Protein AF-A0A7X8HEC8-F1 (afdb_monomer)

pLDDT: mean 70.35, std 16.89, range [32.38, 94.19]

Sequence (244 aa):
MAVDITVRTCQMIGSKVLLIFELKNSQGYWGQSLTLNLQGRVLRVSAAYKLLANLDLPNFSYDTQYLARPEILEFVNGNIGLGYWMDRTQAFIAGDSFEVTVKTGNPVLYEDFIQSKIEQPSSAARENHRKETDMNQEQYVKGQTFDVFPEESDKRYLFDYYLFDVETDEVMETGALIVPGATLDEATRNAIQKMQKKVGSKVSSTVKVHLNYVKIFTKPKPEEDTFQKMADAIARGVKEGLQK

Structure (mmCIF, N/CA/C/O backbone):
data_AF-A0A7X8HEC8-F1
#
_entry.id   AF-A0A7X8HEC8-F1
#
loop_
_atom_site.group_PDB
_atom_site.id
_atom_site.type_symbol
_atom_site.label_atom_id
_atom_site.label_alt_id
_atom_site.label_comp_id
_atom_site.label_asym_id
_atom_site.label_entity_id
_atom_site.label_seq_id
_atom_site.pdbx_PDB_ins_code
_atom_site.Cartn_x
_atom_site.Cartn_y
_atom_site.Cartn_z
_atom_site.occupancy
_atom_site.B_iso_or_equiv
_atom_site.auth_seq_id
_atom_site.auth_comp_id
_atom_site.auth_asym_id
_atom_site.auth_atom_id
_atom_site.pdbx_PDB_model_num
ATOM 1 N N . MET A 1 1 ? 17.644 -5.416 -17.485 1.00 64.25 1 MET A N 1
ATOM 2 C CA . MET A 1 1 ? 16.971 -6.592 -16.888 1.00 64.25 1 MET A CA 1
ATOM 3 C C . MET A 1 1 ? 15.548 -6.650 -17.419 1.00 64.25 1 MET A C 1
ATOM 5 O O . MET A 1 1 ? 15.027 -5.597 -17.768 1.00 64.25 1 MET A O 1
ATOM 9 N N . ALA A 1 2 ? 14.958 -7.840 -17.556 1.00 82.12 2 ALA A N 1
ATOM 10 C CA . ALA A 1 2 ? 13.557 -7.954 -17.962 1.00 82.12 2 ALA A CA 1
ATOM 11 C C . ALA A 1 2 ? 12.640 -7.438 -16.840 1.00 82.12 2 ALA A C 1
ATOM 13 O O . ALA A 1 2 ? 12.975 -7.573 -15.658 1.00 82.12 2 ALA A O 1
ATOM 14 N N . VAL A 1 3 ? 11.524 -6.819 -17.225 1.00 85.94 3 VAL A N 1
ATOM 15 C CA . VAL A 1 3 ? 10.446 -6.490 -16.288 1.00 85.94 3 VAL A CA 1
ATOM 16 C C . VAL A 1 3 ? 9.720 -7.789 -15.951 1.00 85.94 3 VAL A C 1
ATOM 18 O O . VAL A 1 3 ? 9.550 -8.639 -16.822 1.00 85.94 3 VAL A O 1
ATOM 21 N N . ASP A 1 4 ? 9.315 -7.946 -14.697 1.00 88.06 4 ASP A N 1
ATOM 22 C CA . ASP A 1 4 ? 8.561 -9.106 -14.213 1.00 88.06 4 ASP A CA 1
ATOM 23 C C . ASP A 1 4 ? 7.390 -8.634 -13.343 1.00 88.06 4 ASP A C 1
ATOM 25 O O . ASP A 1 4 ? 7.488 -7.577 -12.717 1.00 88.06 4 ASP A O 1
ATOM 29 N N . ILE A 1 5 ? 6.289 -9.388 -13.309 1.00 86.75 5 ILE A N 1
ATOM 30 C CA . ILE A 1 5 ? 5.116 -9.079 -12.482 1.00 86.75 5 ILE A CA 1
ATOM 31 C C . ILE A 1 5 ? 5.071 -10.068 -11.326 1.00 86.75 5 ILE A C 1
ATOM 33 O O . ILE A 1 5 ? 4.918 -11.270 -11.528 1.00 86.75 5 ILE A O 1
ATOM 37 N N . THR A 1 6 ? 5.096 -9.559 -10.098 1.00 84.25 6 THR A N 1
ATOM 38 C CA . THR A 1 6 ? 4.914 -10.394 -8.906 1.00 84.25 6 THR A CA 1
ATOM 39 C C . THR A 1 6 ? 3.706 -9.975 -8.092 1.00 84.25 6 THR A C 1
ATOM 41 O O . THR A 1 6 ? 3.472 -8.787 -7.876 1.00 84.25 6 THR A O 1
ATOM 44 N N . VAL A 1 7 ? 2.955 -10.956 -7.588 1.00 80.75 7 VAL A N 1
ATOM 45 C CA . VAL A 1 7 ? 1.885 -10.713 -6.615 1.00 80.75 7 VAL A CA 1
ATOM 46 C C . VAL A 1 7 ? 2.511 -10.383 -5.269 1.00 80.75 7 VAL A C 1
ATOM 48 O O . VAL A 1 7 ? 3.146 -11.234 -4.652 1.00 80.75 7 VAL A O 1
ATOM 51 N N . ARG A 1 8 ? 2.339 -9.138 -4.824 1.00 79.62 8 ARG A N 1
ATOM 52 C CA . ARG A 1 8 ? 2.905 -8.634 -3.569 1.00 79.62 8 ARG A CA 1
ATOM 53 C C . ARG A 1 8 ? 1.915 -8.797 -2.419 1.00 79.62 8 ARG A C 1
ATOM 55 O O . ARG A 1 8 ? 2.297 -9.244 -1.343 1.00 79.62 8 ARG A O 1
ATOM 62 N N . THR A 1 9 ? 0.643 -8.479 -2.658 1.00 74.94 9 THR A N 1
ATOM 63 C CA . THR A 1 9 ? -0.421 -8.576 -1.648 1.00 74.94 9 THR A CA 1
ATOM 64 C C . THR A 1 9 ? -1.689 -9.151 -2.270 1.00 74.94 9 THR A C 1
ATOM 66 O O . THR A 1 9 ? -2.086 -8.748 -3.361 1.00 74.94 9 THR A O 1
ATOM 69 N N . CYS A 1 10 ? -2.334 -10.077 -1.559 1.00 75.00 10 CYS A N 1
ATOM 70 C CA . CYS A 1 10 ? -3.663 -10.593 -1.873 1.00 75.00 10 CYS A CA 1
ATOM 71 C C . CYS A 1 10 ? -4.408 -10.856 -0.560 1.00 75.00 10 CYS A C 1
ATOM 73 O O . CYS A 1 10 ? -4.190 -11.884 0.079 1.00 75.00 10 CYS A O 1
ATOM 75 N N . GLN A 1 11 ? -5.252 -9.916 -0.134 1.00 69.56 11 GLN A N 1
ATOM 76 C CA . GLN A 1 11 ? -5.911 -9.973 1.171 1.00 69.56 11 GLN A CA 1
ATOM 77 C C . GLN A 1 11 ? -7.408 -9.678 1.074 1.00 69.56 11 GLN A C 1
ATOM 79 O O . GLN A 1 11 ? -7.834 -8.768 0.368 1.00 69.56 11 GLN A O 1
ATOM 84 N N . MET A 1 12 ? -8.201 -10.434 1.832 1.00 67.50 12 MET A N 1
ATOM 85 C CA . MET A 1 12 ? -9.629 -10.191 2.036 1.00 67.50 12 MET A CA 1
ATOM 86 C C . MET A 1 12 ? -9.842 -9.281 3.250 1.00 67.50 12 MET A C 1
ATOM 88 O O . MET A 1 12 ? -9.302 -9.554 4.320 1.00 67.50 12 MET A O 1
ATOM 92 N N . ILE A 1 13 ? -10.662 -8.240 3.105 1.00 67.88 13 ILE A N 1
ATOM 93 C CA . ILE A 1 13 ? -11.040 -7.312 4.180 1.00 67.88 13 ILE A CA 1
ATOM 94 C C . ILE A 1 13 ? -12.555 -7.095 4.110 1.00 67.88 13 ILE A C 1
ATOM 96 O O . ILE A 1 13 ? -13.065 -6.348 3.273 1.00 67.88 13 ILE A O 1
ATOM 100 N N . GLY A 1 14 ? -13.299 -7.790 4.972 1.00 72.25 14 GLY A N 1
ATOM 101 C CA . GLY A 1 14 ? -14.762 -7.824 4.896 1.00 72.25 14 GLY A CA 1
ATOM 102 C C . GLY A 1 14 ? -15.245 -8.385 3.552 1.00 72.25 14 GLY A C 1
ATOM 103 O O . GLY A 1 14 ? -14.861 -9.487 3.161 1.00 72.25 14 GLY A O 1
ATOM 104 N N . SER A 1 15 ? -16.073 -7.625 2.826 1.00 70.19 15 SER A N 1
ATOM 105 C CA . SER A 1 15 ? -16.531 -7.978 1.471 1.00 70.19 15 SER A CA 1
ATOM 106 C C . SER A 1 15 ? -15.519 -7.653 0.366 1.00 70.19 15 SER A C 1
ATOM 108 O O . SER A 1 15 ? -15.778 -7.964 -0.799 1.00 70.19 15 SER A O 1
ATOM 110 N N . LYS A 1 16 ? -14.386 -7.023 0.699 1.00 72.75 16 LYS A N 1
ATOM 111 C CA . LYS A 1 16 ? -13.452 -6.455 -0.276 1.00 72.75 16 LYS A CA 1
ATOM 112 C C . LYS A 1 16 ? -12.168 -7.265 -0.413 1.00 72.75 16 LYS A C 1
ATOM 114 O O . LYS A 1 16 ? -11.766 -7.960 0.517 1.00 72.75 16 LYS A O 1
ATOM 119 N N . VAL A 1 17 ? -11.522 -7.159 -1.572 1.00 76.06 17 VAL A N 1
ATOM 120 C CA . VAL A 1 17 ? -10.190 -7.716 -1.856 1.00 76.06 17 VAL A CA 1
ATOM 121 C C . VAL A 1 17 ? -9.231 -6.585 -2.132 1.00 76.06 17 VAL A C 1
ATOM 123 O O . VAL A 1 17 ? -9.499 -5.729 -2.976 1.00 76.06 17 VAL A O 1
ATOM 126 N N . LEU A 1 18 ? -8.082 -6.654 -1.481 1.00 82.19 18 LEU A N 1
ATOM 127 C CA . LEU A 1 18 ? -6.893 -5.908 -1.827 1.00 82.19 18 LEU A CA 1
ATOM 128 C C . LEU A 1 18 ? -5.965 -6.801 -2.652 1.00 82.19 18 LEU A C 1
ATOM 130 O O . LEU A 1 18 ? -5.464 -7.802 -2.134 1.00 82.19 18 LEU A O 1
ATOM 134 N N . LEU A 1 19 ? -5.726 -6.441 -3.913 1.00 83.00 19 LEU A N 1
ATOM 135 C CA . LEU A 1 19 ? -4.679 -7.050 -4.739 1.00 83.00 19 LEU A CA 1
ATOM 136 C C . LEU A 1 19 ? -3.623 -6.003 -5.064 1.00 83.00 19 LEU A C 1
ATOM 138 O O . LEU A 1 19 ? -3.960 -4.872 -5.402 1.00 83.00 19 LEU A O 1
ATOM 142 N N . ILE A 1 20 ? -2.350 -6.380 -4.985 1.00 89.19 20 ILE A N 1
ATOM 143 C CA . ILE A 1 20 ? -1.241 -5.521 -5.399 1.00 89.19 20 ILE A CA 1
ATOM 144 C C . ILE A 1 20 ? -0.248 -6.348 -6.203 1.00 89.19 20 ILE A C 1
ATOM 146 O O . ILE A 1 20 ? 0.302 -7.332 -5.697 1.00 89.19 20 ILE A O 1
ATOM 150 N N . PHE A 1 21 ? 0.002 -5.919 -7.436 1.00 89.75 21 PHE A N 1
ATOM 151 C CA . PHE A 1 21 ? 1.070 -6.444 -8.279 1.00 89.75 21 PHE A CA 1
ATOM 152 C C . PHE A 1 21 ? 2.233 -5.454 -8.314 1.00 89.75 21 PHE A C 1
ATOM 154 O O . PHE A 1 21 ? 2.020 -4.257 -8.465 1.00 89.75 21 PHE A O 1
ATOM 161 N N . GLU A 1 22 ? 3.459 -5.947 -8.188 1.00 91.56 22 GLU A N 1
ATOM 162 C CA . GLU A 1 22 ? 4.687 -5.165 -8.352 1.00 91.56 22 GLU A CA 1
ATOM 163 C C . GLU A 1 22 ? 5.323 -5.493 -9.706 1.00 91.56 22 GLU A C 1
ATOM 165 O O . GLU A 1 22 ? 5.529 -6.666 -10.024 1.00 91.56 22 GLU A O 1
ATOM 170 N N . LEU A 1 23 ? 5.650 -4.457 -10.482 1.00 93.00 23 LEU A N 1
ATOM 171 C CA . LEU A 1 23 ? 6.441 -4.542 -11.707 1.00 93.00 23 LEU A CA 1
ATOM 172 C C . LEU A 1 23 ? 7.917 -4.362 -11.356 1.00 93.00 23 LEU A C 1
ATOM 174 O O . LEU A 1 23 ? 8.397 -3.249 -11.155 1.00 93.00 23 LEU A O 1
ATOM 178 N N . LYS A 1 24 ? 8.666 -5.457 -11.275 1.00 91.38 24 LYS A N 1
ATOM 179 C CA . LYS A 1 24 ? 10.095 -5.398 -10.954 1.00 91.38 24 LYS A CA 1
ATOM 180 C C . LYS A 1 24 ? 10.888 -4.789 -12.106 1.00 91.38 24 LYS A C 1
ATOM 182 O O . LYS A 1 24 ? 10.610 -5.073 -13.268 1.00 91.38 24 LYS A O 1
ATOM 187 N N . ASN A 1 25 ? 11.927 -4.018 -11.780 1.00 89.69 25 ASN A N 1
ATOM 188 C CA . ASN A 1 25 ? 12.819 -3.361 -12.748 1.00 89.69 25 ASN A CA 1
ATOM 189 C C . ASN A 1 25 ? 12.091 -2.364 -13.670 1.00 89.69 25 ASN A C 1
ATOM 191 O O . ASN A 1 25 ? 12.456 -2.213 -14.840 1.00 89.69 25 ASN A O 1
ATOM 195 N N . SER A 1 26 ? 11.033 -1.714 -13.177 1.00 91.00 26 SER A N 1
ATOM 196 C CA . SER A 1 26 ? 10.161 -0.862 -13.989 1.00 91.00 26 SER A CA 1
ATOM 197 C C . SER A 1 26 ? 10.421 0.645 -13.846 1.00 91.00 26 SER A C 1
ATOM 199 O O . SER A 1 26 ? 9.645 1.435 -14.380 1.00 91.00 26 SER A O 1
ATOM 201 N N . GLN A 1 27 ? 11.491 1.061 -13.160 1.00 89.50 27 GLN A N 1
ATOM 202 C CA . GLN A 1 27 ? 11.815 2.471 -12.873 1.00 89.50 27 GLN A CA 1
ATOM 203 C C . GLN A 1 27 ? 11.850 3.331 -14.148 1.00 89.50 27 GLN A C 1
ATOM 205 O O . GLN A 1 27 ? 11.436 4.485 -14.151 1.00 89.50 27 GLN A O 1
ATOM 210 N N . GLY A 1 28 ? 12.317 2.762 -15.263 1.00 87.69 28 GLY A N 1
ATOM 211 C CA . GLY A 1 28 ? 12.423 3.468 -16.544 1.00 87.69 28 GLY A CA 1
ATOM 212 C C . GLY A 1 28 ? 11.088 3.790 -17.228 1.00 87.69 28 GLY A C 1
ATOM 213 O O . GLY A 1 28 ? 11.095 4.479 -18.245 1.00 87.69 28 GLY A O 1
ATOM 214 N N . TYR A 1 29 ? 9.957 3.301 -16.706 1.00 88.56 29 TYR A N 1
ATOM 215 C CA . TYR A 1 29 ? 8.625 3.492 -17.296 1.00 88.56 29 TYR A CA 1
ATOM 216 C C . TYR A 1 29 ? 7.765 4.515 -16.539 1.00 88.56 29 TYR A C 1
ATOM 218 O O . TYR A 1 29 ? 6.579 4.680 -16.844 1.00 88.56 29 TYR A O 1
ATOM 226 N N . TRP A 1 30 ? 8.347 5.230 -15.574 1.00 89.75 30 TRP A N 1
ATOM 227 C CA . TRP A 1 30 ? 7.706 6.386 -14.953 1.00 89.75 30 TRP A CA 1
ATOM 228 C C . TRP A 1 30 ? 7.470 7.504 -15.975 1.00 89.75 30 TRP A C 1
ATOM 230 O O . TRP A 1 30 ? 8.270 7.720 -16.886 1.00 89.75 30 TRP A O 1
ATOM 240 N N . GLY A 1 31 ? 6.327 8.183 -15.863 1.00 85.81 31 GLY A N 1
ATOM 241 C CA . GLY A 1 31 ? 5.896 9.210 -16.818 1.00 85.81 31 GLY A CA 1
ATOM 242 C C . GLY A 1 31 ? 5.397 8.665 -18.166 1.00 85.81 31 GLY A C 1
ATOM 243 O O . GLY A 1 31 ? 4.907 9.437 -18.989 1.00 85.81 31 GLY A O 1
ATOM 244 N N . GLN A 1 32 ? 5.473 7.351 -18.394 1.00 90.00 32 GLN A N 1
ATOM 245 C CA . GLN A 1 32 ? 4.971 6.699 -19.602 1.00 90.00 32 GLN A CA 1
ATOM 246 C C . GLN A 1 32 ? 3.548 6.157 -19.410 1.00 90.00 32 GLN A C 1
ATOM 248 O O . GLN A 1 32 ? 2.987 6.127 -18.314 1.00 90.00 32 GLN A O 1
ATOM 253 N N . SER A 1 33 ? 2.934 5.739 -20.514 1.00 91.88 33 SER A N 1
ATOM 254 C CA . SER A 1 33 ? 1.667 5.012 -20.473 1.00 91.88 33 SER A CA 1
ATOM 255 C C . SER A 1 33 ? 1.928 3.512 -20.543 1.00 91.88 33 SER A C 1
ATOM 257 O O . SER A 1 33 ? 2.638 3.050 -21.438 1.00 91.88 33 SER A O 1
ATOM 259 N N . LEU A 1 34 ? 1.345 2.767 -19.608 1.00 92.44 34 LEU A N 1
ATOM 260 C CA . LEU A 1 34 ? 1.328 1.310 -19.624 1.00 92.44 34 LEU A CA 1
ATOM 261 C C . LEU A 1 34 ? -0.013 0.836 -20.174 1.00 92.44 34 LEU A C 1
ATOM 263 O O . LEU A 1 34 ? -1.063 1.326 -19.766 1.00 92.44 34 LEU A O 1
ATOM 267 N N . THR A 1 35 ? 0.018 -0.134 -21.074 1.00 92.75 35 THR A N 1
ATOM 268 C CA . THR A 1 35 ? -1.171 -0.833 -21.555 1.00 92.75 35 THR A CA 1
ATOM 269 C C . THR A 1 35 ? -1.309 -2.140 -20.791 1.00 92.75 35 THR A C 1
ATOM 271 O O . THR A 1 35 ? -0.411 -2.983 -20.818 1.00 92.75 35 THR A O 1
ATOM 274 N N . LEU A 1 36 ? -2.434 -2.295 -20.104 1.00 91.75 36 LEU A N 1
ATOM 275 C CA . LEU A 1 36 ? -2.821 -3.502 -19.393 1.00 91.75 36 LEU A CA 1
ATOM 276 C C . LEU A 1 36 ? -3.845 -4.228 -20.246 1.00 91.75 36 LEU A C 1
ATOM 278 O O . LEU A 1 36 ? -4.892 -3.671 -20.571 1.00 91.75 36 LEU A O 1
ATOM 282 N N . ASN A 1 37 ? -3.533 -5.461 -20.607 1.00 90.00 37 ASN A N 1
ATOM 283 C CA . ASN A 1 37 ? -4.404 -6.307 -21.398 1.00 90.00 37 ASN A CA 1
ATOM 284 C C . ASN A 1 37 ? -4.646 -7.602 -20.630 1.00 90.00 37 ASN A C 1
ATOM 286 O O . ASN A 1 37 ? -3.698 -8.236 -20.169 1.00 90.00 37 ASN A O 1
ATOM 290 N N . LEU A 1 38 ? -5.905 -7.990 -20.494 1.00 86.12 38 LEU A N 1
ATOM 291 C CA . LEU A 1 38 ? -6.269 -9.313 -20.029 1.00 86.12 38 LEU A CA 1
ATOM 292 C C . LEU A 1 38 ? -6.854 -10.096 -21.194 1.00 86.12 38 LEU A C 1
ATOM 294 O O . LEU A 1 38 ? -7.842 -9.676 -21.796 1.00 86.12 38 LEU A O 1
ATOM 298 N N . GLN A 1 39 ? -6.273 -11.262 -21.457 1.00 83.75 39 GLN A N 1
ATOM 299 C CA . GLN A 1 39 ? -6.796 -12.218 -22.421 1.00 83.75 39 GLN A CA 1
ATOM 300 C C . GLN A 1 39 ? -6.910 -13.588 -21.749 1.00 83.75 39 GLN A C 1
ATOM 302 O O . GLN A 1 39 ? -5.901 -14.214 -21.407 1.00 83.75 39 GLN A O 1
ATOM 307 N N . GLY A 1 40 ? -8.145 -14.049 -21.535 1.00 81.06 40 GLY A N 1
ATOM 308 C CA . GLY A 1 40 ? -8.406 -15.242 -20.736 1.00 81.06 40 GLY A CA 1
ATOM 309 C C . GLY A 1 40 ? -7.979 -15.008 -19.286 1.00 81.06 40 GLY A C 1
ATOM 310 O O . GLY A 1 40 ? -8.616 -14.255 -18.562 1.00 81.06 40 GLY A O 1
ATOM 311 N N . ARG A 1 41 ? -6.881 -15.640 -18.858 1.00 78.50 41 ARG A N 1
ATOM 312 C CA . ARG A 1 41 ? -6.339 -15.505 -17.490 1.00 78.50 41 ARG A CA 1
ATOM 313 C C . ARG A 1 41 ? -4.980 -14.818 -17.418 1.00 78.50 41 ARG A C 1
ATOM 315 O O . ARG A 1 41 ? -4.437 -14.664 -16.329 1.00 78.50 41 ARG A O 1
ATOM 322 N N . VAL A 1 42 ? -4.433 -14.405 -18.557 1.00 87.00 42 VAL A N 1
ATOM 323 C CA . VAL A 1 42 ? -3.095 -13.818 -18.621 1.00 87.00 42 VAL A CA 1
ATOM 324 C C . VAL A 1 42 ? -3.216 -12.303 -18.569 1.00 87.00 42 VAL A C 1
ATOM 326 O O . VAL A 1 42 ? -3.663 -11.692 -19.542 1.00 87.00 42 VAL A O 1
ATOM 329 N N . LEU A 1 43 ? -2.792 -11.692 -17.462 1.00 87.50 43 LEU A N 1
ATOM 330 C CA . LEU A 1 43 ? -2.596 -10.248 -17.391 1.00 87.50 43 LEU A CA 1
ATOM 331 C C . LEU A 1 43 ? -1.271 -9.906 -18.070 1.00 87.50 43 LEU A C 1
ATOM 333 O O . LEU A 1 43 ? -0.221 -10.416 -17.693 1.00 87.50 43 LEU A O 1
ATOM 337 N N . ARG A 1 44 ? -1.311 -9.038 -19.072 1.00 92.69 44 ARG A N 1
ATOM 338 C CA . ARG A 1 44 ? -0.155 -8.565 -19.831 1.00 92.69 44 ARG A CA 1
ATOM 339 C C . ARG A 1 44 ? 0.026 -7.079 -19.596 1.00 92.69 44 ARG A C 1
ATOM 341 O O . ARG A 1 44 ? -0.933 -6.315 -19.663 1.00 92.69 44 ARG A O 1
ATOM 348 N N . VAL A 1 45 ? 1.270 -6.673 -19.381 1.00 92.81 45 VAL A N 1
ATOM 349 C CA . VAL A 1 45 ? 1.658 -5.271 -19.228 1.00 92.81 45 VAL A CA 1
ATOM 350 C C . VAL A 1 45 ? 2.602 -4.919 -20.359 1.00 92.81 45 VAL A C 1
ATOM 352 O O . VAL A 1 45 ? 3.613 -5.589 -20.559 1.00 92.81 45 VAL A O 1
ATOM 355 N N . SER A 1 46 ? 2.267 -3.878 -21.108 1.00 92.81 46 SER A N 1
ATOM 356 C CA . SER A 1 46 ? 3.047 -3.392 -22.245 1.00 92.81 46 SER A CA 1
ATOM 357 C C . SER A 1 46 ? 3.320 -1.898 -22.112 1.00 92.81 46 SER A C 1
ATOM 359 O O . SER A 1 46 ? 2.554 -1.182 -21.479 1.00 92.81 46 SER A O 1
ATOM 361 N N . ALA A 1 47 ? 4.383 -1.409 -22.739 1.00 90.94 47 ALA A N 1
ATOM 362 C CA . ALA A 1 47 ? 4.644 0.019 -22.910 1.00 90.94 47 ALA A CA 1
ATOM 363 C C . ALA A 1 47 ? 5.077 0.265 -24.353 1.00 90.94 47 ALA A C 1
ATOM 365 O O . ALA A 1 47 ? 5.850 -0.522 -24.901 1.00 90.94 47 ALA A O 1
ATOM 366 N N . ALA A 1 48 ? 4.561 1.326 -24.980 1.00 86.38 48 ALA A N 1
ATOM 367 C CA . ALA A 1 48 ? 4.851 1.654 -26.380 1.00 86.38 48 ALA A CA 1
ATOM 368 C C . ALA A 1 48 ? 4.730 0.435 -27.327 1.00 86.38 48 ALA A C 1
ATOM 370 O O . ALA A 1 48 ? 5.609 0.183 -28.148 1.00 86.38 48 ALA A O 1
ATOM 371 N N . TYR A 1 49 ? 3.652 -0.348 -27.176 1.00 79.88 49 TYR A N 1
ATOM 372 C CA . TYR A 1 49 ? 3.361 -1.570 -27.949 1.00 79.88 49 TYR A CA 1
ATOM 373 C C . TYR A 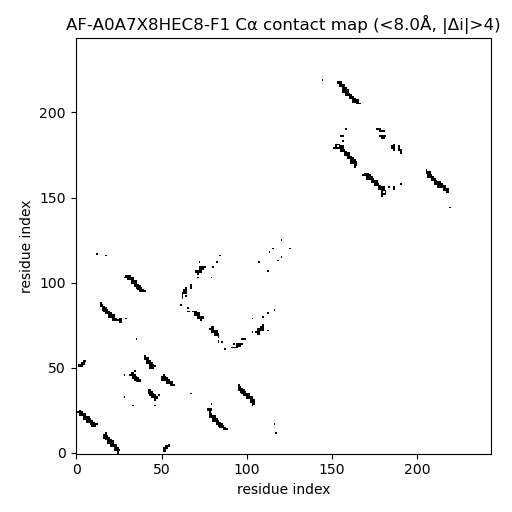1 49 ? 4.347 -2.739 -27.766 1.00 79.88 49 TYR A C 1
ATOM 375 O O . TYR A 1 49 ? 4.237 -3.753 -28.453 1.00 79.88 49 TYR A O 1
ATOM 383 N N . LYS A 1 50 ? 5.285 -2.643 -26.818 1.00 87.00 50 LYS A N 1
ATOM 384 C CA . LYS A 1 50 ? 6.182 -3.737 -26.441 1.00 87.00 50 LYS A CA 1
ATOM 385 C C . LYS A 1 50 ? 5.703 -4.392 -25.151 1.00 87.00 50 LYS A C 1
ATOM 387 O O . LYS A 1 50 ? 5.549 -3.713 -24.136 1.00 87.00 50 LYS A O 1
ATOM 392 N N . LEU A 1 51 ? 5.527 -5.713 -25.181 1.00 90.50 51 LEU A N 1
ATOM 393 C CA . LEU A 1 51 ? 5.245 -6.504 -23.984 1.00 90.50 51 LEU A CA 1
ATOM 394 C C . LEU A 1 51 ? 6.409 -6.373 -22.993 1.00 90.50 51 LEU A C 1
ATOM 396 O O . LEU A 1 51 ? 7.558 -6.651 -23.340 1.00 90.50 51 LEU A O 1
ATOM 400 N N . LEU A 1 52 ? 6.096 -5.946 -21.773 1.00 90.38 52 LEU A N 1
ATOM 401 C CA . LEU A 1 52 ? 7.049 -5.843 -20.673 1.00 90.38 52 LEU A CA 1
ATOM 402 C C . LEU A 1 52 ? 7.059 -7.118 -19.842 1.00 90.38 52 LEU A C 1
ATOM 404 O O . LEU A 1 52 ? 8.128 -7.656 -19.577 1.00 90.38 52 LEU A O 1
ATOM 408 N N . ALA A 1 53 ? 5.875 -7.583 -19.449 1.00 91.12 53 ALA A N 1
ATOM 409 C CA . ALA A 1 53 ? 5.707 -8.742 -18.586 1.00 91.12 53 ALA A CA 1
ATOM 410 C C . ALA A 1 53 ? 4.291 -9.320 -18.707 1.00 91.12 53 ALA A C 1
ATOM 412 O O . ALA A 1 53 ? 3.365 -8.653 -19.183 1.00 91.12 53 ALA A O 1
ATOM 413 N N . ASN A 1 54 ? 4.121 -10.564 -18.267 1.00 92.12 54 ASN A N 1
ATOM 414 C CA . ASN A 1 54 ? 2.821 -11.208 -18.151 1.00 92.12 54 ASN A CA 1
ATOM 415 C C . ASN A 1 54 ? 2.721 -12.027 -16.857 1.00 92.12 54 ASN A C 1
ATOM 417 O O . ASN A 1 54 ? 3.732 -12.386 -16.261 1.00 92.12 54 ASN A O 1
ATOM 421 N N . LEU A 1 55 ? 1.494 -12.254 -16.400 1.00 87.69 55 LEU A N 1
ATOM 422 C CA . LEU A 1 55 ? 1.192 -13.015 -15.198 1.00 87.69 55 LEU A CA 1
ATOM 423 C C . LEU A 1 55 ? -0.078 -13.829 -15.424 1.00 87.69 55 LEU A C 1
ATOM 425 O O . LEU A 1 55 ? -1.121 -13.273 -15.775 1.00 87.69 55 LEU A O 1
ATOM 429 N N . ASP A 1 56 ? -0.002 -15.131 -15.166 1.00 83.62 56 ASP A N 1
ATOM 430 C CA . ASP A 1 56 ? -1.186 -15.974 -15.046 1.00 83.62 56 ASP A CA 1
ATOM 431 C C . ASP A 1 56 ? -1.910 -15.666 -13.736 1.00 83.62 56 ASP A C 1
ATOM 433 O O . ASP A 1 56 ? -1.403 -15.905 -12.636 1.00 83.62 56 ASP A O 1
ATOM 437 N N . LEU A 1 57 ? -3.120 -15.131 -13.848 1.00 75.00 57 LEU A N 1
ATOM 438 C CA . LEU A 1 57 ? -3.937 -14.804 -12.694 1.00 75.00 57 LEU A CA 1
ATOM 439 C C . LEU A 1 57 ? -4.527 -16.079 -12.075 1.00 75.00 57 LEU A C 1
ATOM 441 O O . LEU A 1 57 ? -5.069 -16.933 -12.796 1.00 75.00 57 LEU A O 1
ATOM 445 N N . PRO A 1 58 ? -4.483 -16.231 -10.738 1.00 65.12 58 PRO A N 1
ATOM 446 C CA . PRO A 1 58 ? -5.184 -17.317 -10.072 1.00 65.12 58 PRO A CA 1
ATOM 447 C C . PRO A 1 58 ? -6.703 -17.158 -10.233 1.00 65.12 58 PRO A C 1
ATOM 449 O O . PRO A 1 58 ? -7.208 -16.092 -10.578 1.00 65.12 58 PRO A O 1
ATOM 452 N N . ASN A 1 59 ? -7.446 -18.245 -10.018 1.00 61.66 59 ASN A N 1
ATOM 453 C CA . ASN A 1 59 ? -8.904 -18.192 -10.080 1.00 61.66 59 ASN A CA 1
ATOM 454 C C . ASN A 1 59 ? -9.421 -17.354 -8.910 1.00 61.66 59 ASN A C 1
ATOM 456 O O . ASN A 1 59 ? -9.330 -17.769 -7.754 1.00 61.66 59 ASN A O 1
ATOM 460 N N . PHE A 1 60 ? -9.979 -16.190 -9.220 1.00 60.31 60 PHE A N 1
ATOM 461 C CA . PHE A 1 60 ? -10.641 -15.335 -8.248 1.00 60.31 60 PHE A CA 1
ATOM 462 C C . PHE A 1 60 ? -12.156 -15.523 -8.342 1.00 60.31 60 PHE A C 1
ATOM 464 O O . PHE A 1 60 ? -12.700 -15.723 -9.422 1.00 60.31 60 PHE A O 1
ATOM 471 N N . SER A 1 61 ? -12.867 -15.397 -7.219 1.00 55.69 61 SER A N 1
ATOM 472 C CA . SER A 1 61 ? -14.339 -15.308 -7.215 1.00 55.69 61 SER A CA 1
ATOM 473 C C . SER A 1 61 ? -14.860 -13.925 -7.650 1.00 55.69 61 SER A C 1
ATOM 475 O O . SER A 1 61 ? -15.986 -13.573 -7.311 1.00 55.69 61 SER A O 1
ATOM 477 N N . TYR A 1 62 ? -14.022 -13.116 -8.303 1.00 61.69 62 TYR A N 1
ATOM 478 C CA . TYR A 1 62 ? -14.253 -11.705 -8.618 1.00 61.69 62 TYR A CA 1
ATOM 479 C C . TYR A 1 62 ? -14.157 -11.493 -10.120 1.00 61.69 62 TYR A C 1
ATOM 481 O O . TYR A 1 62 ? -13.389 -12.183 -10.790 1.00 61.69 62 TYR A O 1
ATOM 489 N N . ASP A 1 63 ? -14.915 -10.524 -10.626 1.00 66.56 63 ASP A N 1
ATOM 490 C CA . ASP A 1 63 ? -14.902 -10.179 -12.042 1.00 66.56 63 ASP A CA 1
ATOM 491 C C . ASP A 1 63 ? -13.524 -9.650 -12.456 1.00 66.56 63 ASP A C 1
ATOM 493 O O . ASP A 1 63 ? -12.948 -8.750 -11.836 1.00 66.56 63 ASP A O 1
ATOM 497 N N . THR A 1 64 ? -12.977 -10.217 -13.521 1.00 67.88 64 THR A N 1
ATOM 498 C CA . THR A 1 64 ? -11.659 -9.850 -14.015 1.00 67.88 64 THR A CA 1
ATOM 499 C C . THR A 1 64 ? -11.600 -8.429 -14.576 1.00 67.88 64 THR A C 1
ATOM 501 O O . THR A 1 64 ? -10.514 -7.851 -14.638 1.00 67.88 64 THR A O 1
ATOM 504 N N . GLN A 1 65 ? -12.742 -7.815 -14.911 1.00 70.69 65 GLN A N 1
ATOM 505 C CA . GLN A 1 65 ? -12.794 -6.421 -15.356 1.00 70.69 65 GLN A CA 1
ATOM 506 C C . GLN A 1 65 ? -12.374 -5.411 -14.285 1.00 70.69 65 GLN A C 1
ATOM 508 O O . GLN A 1 65 ? -11.935 -4.312 -14.625 1.00 70.69 65 GLN A O 1
ATOM 513 N N . TYR A 1 66 ? -12.433 -5.753 -12.995 1.00 73.69 66 TYR A N 1
ATOM 514 C CA . TYR A 1 66 ? -11.929 -4.856 -11.950 1.00 73.69 66 TYR A CA 1
ATOM 515 C C . TYR A 1 66 ? -10.423 -4.590 -12.078 1.00 73.69 66 TYR A C 1
ATOM 517 O O . TYR A 1 66 ? -9.939 -3.538 -11.657 1.00 73.69 66 TYR A O 1
ATOM 525 N N . LEU A 1 67 ? -9.687 -5.490 -12.736 1.00 76.94 67 LEU A N 1
ATOM 526 C CA . LEU A 1 67 ? -8.261 -5.313 -12.999 1.00 76.94 67 LEU A CA 1
ATOM 527 C C . LEU A 1 67 ? -7.965 -4.271 -14.091 1.00 76.94 67 LEU A C 1
ATOM 529 O O . LEU A 1 67 ? -6.813 -3.874 -14.267 1.00 76.94 67 LE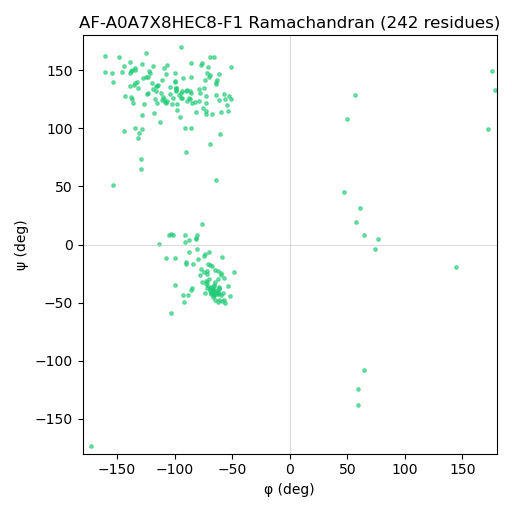U A O 1
ATOM 533 N N . ALA A 1 68 ? -8.995 -3.779 -14.781 1.00 80.81 68 ALA A N 1
ATOM 534 C CA . ALA A 1 68 ? -8.895 -2.697 -15.754 1.00 80.81 68 ALA A CA 1
ATOM 535 C C . ALA A 1 68 ? -8.710 -1.313 -15.101 1.00 80.81 68 ALA A C 1
ATOM 537 O O . ALA A 1 68 ? -8.472 -0.325 -15.792 1.00 80.81 68 ALA A O 1
ATOM 538 N N . ARG A 1 69 ? -8.856 -1.197 -13.774 1.00 84.62 69 ARG A N 1
ATOM 539 C CA . ARG A 1 69 ? -8.783 0.090 -13.062 1.00 84.62 69 ARG A CA 1
ATOM 540 C C . ARG A 1 69 ? -7.823 0.033 -11.871 1.00 84.62 69 ARG A C 1
ATOM 542 O O . ARG A 1 69 ? -8.279 0.143 -10.734 1.00 84.62 69 ARG A O 1
ATOM 549 N N . PRO A 1 70 ? -6.513 -0.158 -12.099 1.00 90.44 70 PRO A N 1
ATOM 550 C CA . PRO A 1 70 ? -5.551 -0.058 -11.014 1.00 90.44 70 PRO A CA 1
ATOM 551 C C . PRO A 1 70 ? -5.361 1.390 -10.570 1.00 90.44 70 PRO A C 1
ATOM 553 O O . PRO A 1 70 ? -5.352 2.313 -11.387 1.00 90.44 70 PRO A O 1
ATOM 556 N N . GLU A 1 71 ? -5.095 1.561 -9.282 1.00 92.12 71 GLU A N 1
ATOM 557 C CA . GLU A 1 71 ? -4.331 2.702 -8.794 1.00 92.12 71 GLU A CA 1
ATOM 558 C C . GLU A 1 71 ? -2.838 2.425 -9.051 1.00 92.12 71 GLU A C 1
ATOM 560 O O . GLU A 1 71 ? -2.349 1.317 -8.806 1.00 92.12 71 GLU A O 1
ATOM 565 N N . ILE A 1 72 ? -2.116 3.409 -9.593 1.00 94.19 72 ILE A N 1
ATOM 566 C CA . ILE A 1 72 ? -0.676 3.280 -9.834 1.00 94.19 72 ILE A CA 1
ATOM 567 C C . ILE A 1 72 ? 0.058 3.572 -8.534 1.00 94.19 72 ILE A C 1
ATOM 569 O O . ILE A 1 72 ? -0.096 4.653 -7.968 1.00 94.19 72 ILE A O 1
ATOM 573 N N . LEU A 1 73 ? 0.861 2.612 -8.083 1.00 92.94 73 LEU A N 1
ATOM 574 C CA . LEU A 1 73 ? 1.599 2.708 -6.832 1.00 92.94 73 LEU A CA 1
ATOM 575 C C . LEU A 1 73 ? 3.091 2.913 -7.081 1.00 92.94 73 LEU A C 1
ATOM 577 O O . LEU A 1 73 ? 3.644 2.358 -8.028 1.00 92.94 73 LEU A O 1
ATOM 581 N N . GLU A 1 74 ? 3.754 3.648 -6.201 1.00 91.12 74 GLU A N 1
ATOM 582 C CA . GLU A 1 74 ? 5.210 3.723 -6.128 1.00 91.12 74 GLU A CA 1
ATOM 583 C C . GLU A 1 74 ? 5.712 2.940 -4.911 1.00 91.12 74 GLU A C 1
ATOM 585 O O . GLU A 1 74 ? 5.303 3.179 -3.771 1.00 91.12 74 GLU A O 1
ATOM 590 N N . PHE A 1 75 ? 6.594 1.972 -5.161 1.00 84.44 75 PHE A N 1
ATOM 591 C CA . PHE A 1 75 ? 7.314 1.255 -4.114 1.00 84.44 75 PHE A CA 1
ATOM 592 C C . PHE A 1 75 ? 8.584 2.012 -3.709 1.00 84.44 75 PHE A C 1
ATOM 594 O O . PHE A 1 75 ? 9.184 2.712 -4.516 1.00 84.44 75 PHE A O 1
ATOM 601 N N . VAL A 1 76 ? 9.073 1.784 -2.484 1.00 84.88 76 VAL A N 1
ATOM 602 C CA . VAL A 1 76 ? 10.310 2.406 -1.955 1.00 84.88 76 VAL A CA 1
ATOM 603 C C . VAL A 1 76 ? 11.542 2.130 -2.834 1.00 84.88 76 VAL A C 1
ATOM 605 O O . VAL A 1 76 ? 12.466 2.933 -2.899 1.00 84.88 76 VAL A O 1
ATOM 608 N N . ASN A 1 77 ? 11.559 0.999 -3.543 1.00 82.06 77 ASN A N 1
ATOM 609 C CA . ASN A 1 77 ? 12.615 0.635 -4.495 1.00 82.06 77 ASN A CA 1
ATOM 610 C C . ASN A 1 77 ? 12.447 1.295 -5.888 1.00 82.06 77 ASN A C 1
ATOM 612 O O . ASN A 1 77 ? 13.182 0.964 -6.822 1.00 82.06 77 ASN A O 1
ATOM 616 N N . GLY A 1 78 ? 11.465 2.186 -6.049 1.00 83.75 78 GLY A N 1
ATOM 617 C CA . GLY A 1 78 ? 11.121 2.875 -7.292 1.00 83.75 78 GLY A CA 1
ATOM 618 C C . GLY A 1 78 ? 10.358 2.022 -8.311 1.00 83.75 78 GLY A C 1
ATOM 619 O O . GLY A 1 78 ? 10.143 2.479 -9.435 1.00 83.75 78 GLY A O 1
ATOM 620 N N . ASN A 1 79 ? 9.973 0.786 -7.978 1.00 89.62 79 ASN A N 1
ATOM 621 C CA . ASN A 1 79 ? 9.151 -0.041 -8.862 1.00 89.62 79 ASN A CA 1
ATOM 622 C C . ASN A 1 79 ? 7.714 0.491 -8.937 1.00 89.62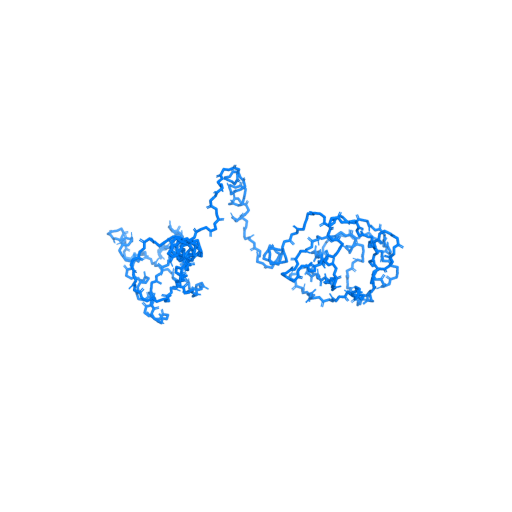 79 ASN A C 1
ATOM 624 O O . ASN A 1 79 ? 7.191 1.089 -7.995 1.00 89.62 79 ASN A O 1
ATOM 628 N N . ILE A 1 80 ? 7.066 0.218 -10.067 1.00 92.00 80 ILE A N 1
ATOM 629 C CA . ILE A 1 80 ? 5.668 0.561 -10.315 1.00 92.00 80 ILE A CA 1
ATOM 630 C C . ILE A 1 80 ? 4.797 -0.566 -9.766 1.00 92.00 80 ILE A C 1
ATOM 632 O O . ILE A 1 80 ? 5.029 -1.742 -10.045 1.00 92.00 80 ILE A O 1
ATOM 636 N N . GLY A 1 81 ? 3.768 -0.210 -9.011 1.00 93.50 81 GLY A N 1
ATOM 637 C CA . GLY A 1 81 ? 2.735 -1.118 -8.546 1.00 93.50 81 GLY A CA 1
ATOM 638 C C . GLY A 1 81 ? 1.396 -0.895 -9.229 1.00 93.50 81 GLY A C 1
ATOM 639 O O . GLY A 1 81 ? 1.058 0.215 -9.633 1.00 93.50 81 GLY A O 1
ATOM 640 N N . LEU A 1 82 ? 0.620 -1.968 -9.320 1.00 93.12 82 LEU A N 1
ATOM 641 C CA . LEU A 1 82 ? -0.780 -1.957 -9.722 1.00 93.12 82 LEU A CA 1
ATOM 642 C C . LEU A 1 82 ? -1.609 -2.362 -8.500 1.00 93.12 82 LEU A C 1
ATOM 644 O O . LEU A 1 82 ? -1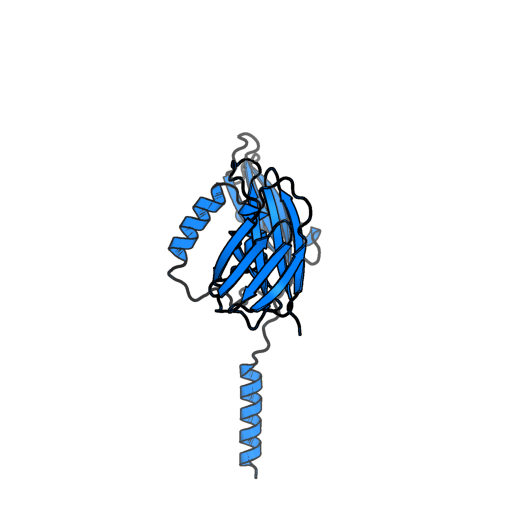.583 -3.527 -8.096 1.00 93.12 82 LEU A O 1
ATOM 648 N N . GLY A 1 83 ? -2.282 -1.393 -7.881 1.00 90.56 83 GLY A N 1
ATOM 649 C CA . GLY A 1 83 ? -3.112 -1.583 -6.694 1.00 90.56 83 GLY A CA 1
ATOM 650 C C . GLY A 1 83 ? -4.594 -1.690 -7.035 1.00 90.56 83 GLY A C 1
ATOM 651 O O . GLY A 1 83 ? -5.121 -0.886 -7.799 1.00 90.56 83 GLY A O 1
ATOM 652 N N . TYR A 1 84 ? -5.285 -2.656 -6.436 1.00 85.94 84 TYR A N 1
ATOM 653 C CA . TYR A 1 84 ? -6.704 -2.912 -6.666 1.00 85.94 84 TYR A CA 1
ATOM 654 C C . TYR A 1 84 ? -7.447 -3.064 -5.348 1.00 85.94 84 TYR A C 1
ATOM 656 O O . TYR A 1 84 ? -7.023 -3.804 -4.461 1.00 85.94 84 TYR A O 1
ATOM 664 N N . TRP A 1 85 ? -8.599 -2.408 -5.260 1.00 85.69 85 TRP A N 1
ATOM 665 C CA . TRP A 1 85 ? -9.517 -2.508 -4.134 1.00 85.69 85 TRP A CA 1
ATOM 666 C C . TRP A 1 85 ? -10.918 -2.830 -4.649 1.00 85.69 85 TRP A C 1
ATOM 668 O O . TRP A 1 85 ? -11.623 -1.959 -5.155 1.00 85.69 85 TRP A O 1
ATOM 678 N N . MET A 1 86 ? -11.293 -4.103 -4.577 1.00 77.56 86 MET A N 1
ATOM 679 C CA . MET A 1 86 ? -12.482 -4.652 -5.238 1.00 77.56 86 MET A CA 1
ATOM 680 C C . MET A 1 86 ? -13.538 -5.029 -4.203 1.00 77.56 86 MET A C 1
ATOM 682 O O . MET A 1 86 ? -13.181 -5.562 -3.161 1.00 77.56 86 MET A O 1
ATOM 686 N N . ASP A 1 87 ? -14.825 -4.804 -4.473 1.00 72.38 87 ASP A N 1
ATOM 687 C CA . ASP A 1 87 ? -15.931 -5.157 -3.568 1.00 72.38 87 ASP A CA 1
ATOM 688 C C . ASP A 1 87 ? -16.777 -6.293 -4.154 1.00 72.38 87 ASP A C 1
ATOM 690 O O . ASP A 1 87 ? -17.211 -6.196 -5.298 1.00 72.38 87 ASP A O 1
ATOM 694 N N . ARG A 1 88 ? -17.054 -7.352 -3.374 1.00 59.38 88 ARG A N 1
ATOM 695 C CA . ARG A 1 88 ? -17.949 -8.456 -3.790 1.00 59.38 88 ARG A CA 1
ATOM 696 C C . ARG A 1 88 ? -19.368 -8.005 -4.117 1.00 59.38 88 ARG A C 1
ATOM 698 O O . ARG A 1 88 ? -20.081 -8.735 -4.795 1.00 59.38 88 ARG A O 1
ATOM 705 N N . THR A 1 89 ? -19.812 -6.884 -3.556 1.00 54.78 89 THR A N 1
ATOM 706 C CA . THR A 1 89 ? -21.229 -6.492 -3.566 1.00 54.78 89 THR A CA 1
ATOM 707 C C . THR A 1 89 ? -21.629 -5.643 -4.768 1.00 54.78 89 THR A C 1
ATOM 709 O O . THR A 1 89 ? -22.822 -5.508 -5.036 1.00 54.78 89 THR A O 1
ATOM 712 N N . GLN A 1 90 ? -20.668 -5.087 -5.513 1.00 50.34 90 GLN A N 1
ATOM 713 C CA . GLN A 1 90 ? -20.974 -4.345 -6.731 1.00 50.34 90 GLN A CA 1
ATOM 714 C C . GLN A 1 90 ? -21.092 -5.312 -7.909 1.00 50.34 90 GLN A C 1
ATOM 716 O O . GLN A 1 90 ? -20.205 -6.111 -8.189 1.00 50.34 90 GLN A O 1
ATOM 721 N N . ALA A 1 91 ? -22.262 -5.277 -8.538 1.00 42.03 91 ALA A N 1
ATOM 722 C CA . ALA A 1 91 ? -22.690 -6.228 -9.541 1.00 42.03 91 ALA A CA 1
ATOM 723 C C . ALA A 1 91 ? -22.043 -5.972 -10.914 1.00 42.03 91 ALA A C 1
ATOM 725 O O . ALA A 1 91 ? -22.106 -4.864 -11.439 1.00 42.03 91 ALA A O 1
ATOM 726 N N . PHE A 1 92 ? -21.508 -7.060 -11.473 1.00 47.84 92 PHE A N 1
ATOM 727 C CA . PHE A 1 92 ? -21.607 -7.508 -12.867 1.00 47.84 92 PHE A CA 1
ATOM 728 C C . PHE A 1 92 ? -21.296 -6.511 -13.999 1.00 47.84 92 PHE A C 1
ATOM 730 O O . PHE A 1 92 ? -22.147 -5.720 -14.406 1.00 47.84 92 PHE A O 1
ATOM 737 N N . ILE A 1 93 ? -20.148 -6.725 -14.653 1.00 42.25 93 ILE A N 1
ATOM 738 C CA . ILE A 1 93 ? -20.013 -6.540 -16.103 1.00 42.25 93 ILE A CA 1
ATOM 739 C C . ILE A 1 93 ? -19.345 -7.802 -16.649 1.00 42.25 93 ILE A C 1
ATOM 741 O O . ILE A 1 93 ? -18.128 -7.915 -16.642 1.00 42.25 93 ILE A O 1
ATOM 745 N N . ALA A 1 94 ? -20.142 -8.746 -17.149 1.00 43.34 94 ALA A N 1
ATOM 746 C CA . ALA A 1 94 ? -19.610 -9.965 -17.748 1.00 43.34 94 ALA A CA 1
ATOM 747 C C . ALA A 1 94 ? -18.597 -9.633 -18.862 1.00 43.34 94 ALA A C 1
ATOM 749 O O . ALA A 1 94 ? -18.939 -8.975 -19.846 1.00 43.34 94 ALA A O 1
ATOM 750 N N . GLY A 1 95 ? -17.355 -10.095 -18.714 1.00 55.34 95 GLY A N 1
ATOM 751 C CA . GLY A 1 95 ? -16.365 -10.099 -19.784 1.00 55.34 95 GLY A CA 1
ATOM 752 C C . GLY A 1 95 ? -15.010 -10.638 -19.331 1.00 55.34 95 GLY A C 1
ATOM 753 O O . GLY A 1 95 ? -14.470 -10.214 -18.314 1.00 55.34 95 GLY A O 1
ATOM 754 N N . ASP A 1 96 ? -14.446 -11.536 -20.135 1.00 66.25 96 ASP A N 1
ATOM 755 C CA . ASP A 1 96 ? -13.223 -12.290 -19.813 1.00 66.25 96 ASP A CA 1
ATOM 756 C C . ASP A 1 96 ? -11.938 -11.590 -20.298 1.00 66.25 96 ASP A C 1
ATOM 758 O O . ASP A 1 96 ? -10.848 -12.168 -20.315 1.00 66.25 96 ASP A O 1
ATOM 762 N N . SER A 1 97 ? -12.064 -10.354 -20.783 1.00 78.38 97 SER A N 1
ATOM 763 C CA . SER A 1 97 ? -10.961 -9.615 -21.387 1.00 78.38 97 SER A CA 1
ATOM 764 C C . SER A 1 97 ? -11.153 -8.113 -21.285 1.00 78.38 97 SER A C 1
ATOM 766 O O . SER A 1 97 ? -12.273 -7.615 -21.395 1.00 78.38 97 SER A O 1
ATOM 768 N N . PHE A 1 98 ? -10.045 -7.390 -21.171 1.00 84.50 98 PHE A N 1
ATOM 769 C CA . PHE A 1 98 ? -10.018 -5.938 -21.295 1.00 84.50 98 PHE A CA 1
ATOM 770 C C . PHE A 1 98 ? -8.692 -5.481 -21.892 1.00 84.50 98 PHE A C 1
ATOM 772 O O . PHE A 1 98 ? -7.689 -6.190 -21.830 1.00 84.50 98 PHE A O 1
ATOM 779 N N . GLU A 1 99 ? -8.683 -4.255 -22.402 1.00 88.88 99 GLU A N 1
ATOM 780 C CA . GLU A 1 99 ? -7.465 -3.519 -22.702 1.00 88.88 99 GLU A CA 1
ATOM 781 C C . GLU A 1 99 ? -7.633 -2.076 -22.234 1.00 88.88 99 GLU A C 1
ATOM 783 O O . GLU A 1 99 ? -8.601 -1.405 -22.592 1.00 88.88 99 GLU A O 1
ATOM 788 N N . VAL A 1 100 ? -6.711 -1.608 -21.397 1.00 88.62 100 VAL A N 1
ATOM 789 C CA . VAL A 1 100 ? -6.730 -0.252 -20.844 1.00 88.62 100 VAL A CA 1
ATOM 790 C C . VAL A 1 100 ? -5.340 0.348 -20.852 1.00 88.62 100 VAL A C 1
ATOM 792 O O . VAL A 1 100 ? -4.345 -0.349 -20.671 1.00 88.62 100 VAL A O 1
ATOM 795 N N . THR A 1 101 ? -5.277 1.665 -20.998 1.00 90.88 101 THR A N 1
ATOM 796 C CA . THR A 1 101 ? -4.027 2.414 -20.904 1.00 90.88 101 THR A CA 1
ATOM 797 C C . THR A 1 101 ? -4.040 3.268 -19.645 1.00 90.88 101 THR A C 1
ATOM 799 O O . THR A 1 101 ? -4.942 4.081 -19.449 1.00 90.88 101 THR A O 1
ATOM 802 N N . VAL A 1 102 ? -3.025 3.095 -18.802 1.00 90.50 102 VAL A N 1
ATOM 803 C CA . VAL A 1 102 ? -2.850 3.806 -17.533 1.00 90.50 102 VAL A CA 1
ATOM 804 C C . VAL A 1 102 ? -1.591 4.666 -17.580 1.00 90.50 102 VAL A C 1
ATOM 806 O O . VAL A 1 102 ? -0.546 4.239 -18.071 1.00 90.50 102 VAL A O 1
ATOM 809 N N . LYS A 1 103 ? -1.685 5.904 -17.089 1.00 89.69 103 LYS A N 1
ATOM 810 C CA . LYS A 1 103 ? -0.546 6.828 -17.006 1.00 89.69 103 LYS A CA 1
ATOM 811 C C . LYS A 1 103 ? 0.167 6.638 -15.676 1.00 89.69 103 LYS A C 1
ATOM 813 O O . LYS A 1 103 ? -0.481 6.672 -14.637 1.00 89.69 103 LYS A O 1
ATOM 818 N N . THR A 1 104 ? 1.491 6.532 -15.702 1.00 88.94 104 THR A N 1
ATOM 819 C CA . THR A 1 104 ? 2.305 6.354 -14.489 1.00 88.94 104 THR A CA 1
ATOM 820 C C . THR A 1 104 ? 2.769 7.675 -13.869 1.00 88.94 104 THR A C 1
ATOM 822 O O . THR A 1 104 ? 3.470 7.673 -12.874 1.00 88.94 104 THR A O 1
ATOM 825 N N . GLY A 1 105 ? 2.385 8.829 -14.423 1.00 82.12 105 GLY A N 1
ATOM 826 C CA . GLY A 1 105 ? 2.897 10.139 -13.992 1.00 82.12 105 GLY A CA 1
ATOM 827 C C . GLY A 1 105 ? 2.430 10.646 -12.620 1.00 82.12 105 GLY A C 1
ATOM 828 O O . GLY A 1 105 ? 3.062 11.551 -12.094 1.00 82.12 105 GLY A O 1
ATOM 829 N N . ASN A 1 106 ? 1.359 10.086 -12.049 1.00 84.56 106 ASN A N 1
ATOM 830 C CA . ASN A 1 106 ? 0.798 10.513 -10.760 1.00 84.56 106 ASN A CA 1
ATOM 831 C C . ASN A 1 106 ? 0.618 9.295 -9.833 1.00 84.56 106 ASN A C 1
ATOM 833 O O . ASN A 1 106 ? -0.511 8.816 -9.691 1.00 84.56 106 ASN A O 1
ATOM 837 N N . PRO A 1 107 ? 1.705 8.732 -9.278 1.00 90.00 107 PRO A N 1
ATOM 838 C CA . PRO A 1 107 ? 1.604 7.579 -8.395 1.00 90.00 107 PRO A CA 1
ATOM 839 C C . PRO A 1 107 ? 1.104 7.951 -6.997 1.00 90.00 107 PRO A C 1
ATOM 841 O O . PRO A 1 107 ? 1.270 9.076 -6.529 1.00 90.00 107 PRO A O 1
ATOM 844 N N . VAL A 1 108 ? 0.536 6.959 -6.318 1.00 90.06 108 VAL A N 1
ATOM 845 C CA . VAL A 1 108 ? 0.301 6.963 -4.870 1.00 90.06 108 VAL A CA 1
ATOM 846 C C . VAL A 1 108 ? 1.410 6.145 -4.212 1.00 90.06 108 VAL A C 1
ATOM 848 O O . VAL A 1 108 ? 1.804 5.107 -4.744 1.00 90.06 108 VAL A O 1
ATOM 851 N N . LEU A 1 109 ? 1.925 6.557 -3.055 1.00 88.62 109 LEU A N 1
ATOM 852 C CA . LEU A 1 109 ? 2.894 5.726 -2.338 1.00 88.62 109 LEU A CA 1
ATOM 853 C C . LEU A 1 109 ? 2.234 4.415 -1.892 1.00 88.62 109 LEU A C 1
ATOM 855 O O . LEU A 1 109 ? 1.101 4.407 -1.411 1.00 88.62 109 LEU A O 1
ATOM 859 N N . TYR A 1 110 ? 2.952 3.298 -2.033 1.00 84.75 110 TYR A N 1
ATOM 860 C CA . TYR A 1 110 ? 2.454 1.981 -1.630 1.00 84.75 110 TYR A CA 1
ATOM 861 C C . TYR A 1 110 ? 1.946 1.977 -0.176 1.00 84.75 110 TYR A C 1
ATOM 863 O O . TYR A 1 110 ? 0.866 1.452 0.091 1.00 84.75 110 TYR A O 1
ATOM 871 N N . GLU A 1 111 ? 2.692 2.589 0.749 1.00 82.38 111 GLU A N 1
ATOM 872 C CA . GLU A 1 111 ? 2.327 2.634 2.171 1.00 82.38 111 GLU A CA 1
ATOM 873 C C . GLU A 1 111 ? 1.048 3.451 2.407 1.00 82.38 111 GLU A C 1
ATOM 875 O O . GLU A 1 111 ? 0.146 2.974 3.092 1.00 82.38 111 GLU A O 1
ATOM 880 N N . ASP A 1 112 ? 0.907 4.612 1.760 1.00 82.38 112 ASP A N 1
ATOM 881 C CA . ASP A 1 112 ? -0.297 5.451 1.861 1.00 82.38 112 ASP A CA 1
ATOM 882 C C . ASP A 1 112 ? -1.531 4.720 1.319 1.00 82.38 112 ASP A C 1
ATOM 884 O O . ASP A 1 112 ? -2.621 4.762 1.901 1.00 82.38 112 ASP A O 1
ATOM 888 N N . PHE A 1 113 ? -1.363 3.995 0.209 1.00 86.06 113 PHE A N 1
ATOM 889 C CA . PHE A 1 113 ? -2.428 3.182 -0.362 1.00 86.06 113 PHE A CA 1
ATOM 890 C C . PHE A 1 113 ? -2.857 2.081 0.611 1.00 86.06 113 PHE A C 1
ATOM 892 O O . PHE A 1 113 ? -4.050 1.961 0.898 1.00 86.06 113 PHE A O 1
ATOM 899 N N . ILE A 1 114 ? -1.909 1.320 1.167 1.00 81.69 114 ILE A N 1
ATOM 900 C CA . ILE A 1 114 ? -2.188 0.296 2.181 1.00 81.69 114 ILE A CA 1
ATOM 901 C C . ILE A 1 114 ? -2.912 0.895 3.378 1.00 81.69 114 ILE A C 1
ATOM 903 O O . ILE A 1 114 ? -3.962 0.379 3.767 1.00 81.69 114 ILE A O 1
ATOM 907 N N . GLN A 1 115 ? -2.391 1.992 3.920 1.00 80.25 115 GLN A N 1
ATOM 908 C CA . GLN A 1 115 ? -2.966 2.650 5.078 1.00 80.25 115 GLN A CA 1
ATOM 909 C C . GLN A 1 115 ? -4.423 3.036 4.807 1.00 80.25 115 GLN A C 1
ATOM 911 O O . GLN A 1 115 ? -5.318 2.654 5.555 1.00 80.25 115 GLN A O 1
ATOM 916 N N . SER A 1 116 ? -4.695 3.663 3.660 1.00 81.31 116 SER A N 1
ATOM 917 C CA . SER A 1 116 ? -6.045 4.105 3.295 1.00 81.31 116 SER A CA 1
ATOM 918 C C . SER A 1 116 ? -7.078 2.977 3.146 1.00 81.31 116 SER A C 1
ATOM 920 O O . SER A 1 116 ? -8.276 3.218 3.329 1.00 81.31 116 SER A O 1
ATOM 922 N N . LYS A 1 117 ? -6.659 1.759 2.759 1.00 78.06 117 LYS A N 1
ATOM 923 C CA . LYS A 1 117 ? -7.583 0.636 2.499 1.00 78.06 117 LYS A CA 1
ATOM 924 C C . LYS A 1 117 ? -7.677 -0.347 3.666 1.00 78.06 117 LYS A C 1
ATOM 926 O O . LYS A 1 117 ? -8.748 -0.919 3.876 1.00 78.06 117 LYS A O 1
ATOM 931 N N . ILE A 1 118 ? -6.579 -0.567 4.389 1.00 68.56 118 ILE A N 1
ATOM 932 C CA . ILE A 1 118 ? -6.509 -1.521 5.502 1.00 68.56 118 ILE A CA 1
ATOM 933 C C . ILE A 1 118 ? -6.920 -0.853 6.816 1.00 68.56 118 ILE A C 1
ATOM 935 O O . ILE A 1 118 ? -7.712 -1.424 7.567 1.00 68.56 118 ILE A O 1
ATOM 939 N N . GLU A 1 119 ? -6.453 0.365 7.075 1.00 58.38 119 GLU A N 1
ATOM 940 C CA . GLU A 1 119 ? -6.813 1.130 8.268 1.00 58.38 119 GLU A CA 1
ATOM 941 C C . GLU A 1 119 ? -8.057 1.961 7.943 1.00 58.38 119 GLU A C 1
ATOM 943 O O . GLU A 1 119 ? -7.966 3.132 7.591 1.00 58.38 119 GLU A O 1
ATOM 948 N N . GLN A 1 120 ? -9.245 1.343 7.972 1.00 46.75 120 GLN A N 1
ATOM 949 C CA . GLN A 1 120 ? -10.498 2.066 7.724 1.00 46.75 120 GLN A CA 1
ATOM 950 C C . GLN A 1 120 ? -10.602 3.279 8.666 1.00 46.75 120 GLN A C 1
ATOM 952 O O . GLN A 1 120 ? -10.760 3.085 9.875 1.00 46.75 120 GLN A O 1
ATOM 957 N N . PRO A 1 121 ? -10.596 4.524 8.154 1.00 40.38 121 PRO A N 1
ATOM 958 C CA . PRO A 1 121 ? -10.892 5.669 8.985 1.00 40.38 121 PRO A CA 1
ATOM 959 C C . PRO A 1 121 ? -12.393 5.623 9.267 1.00 40.38 121 PRO A C 1
ATOM 961 O O . PRO A 1 121 ? -13.211 5.620 8.338 1.00 40.38 121 PRO A O 1
ATOM 964 N N . SER A 1 122 ? -12.767 5.567 10.544 1.00 41.25 122 SER A N 1
ATOM 965 C CA . SER A 1 122 ? -14.147 5.800 10.967 1.00 41.25 122 SER A CA 1
ATOM 966 C C . SER A 1 122 ? -14.647 7.116 10.356 1.00 41.25 122 SER A C 1
ATOM 968 O O . SER A 1 122 ? -13.870 8.018 10.045 1.00 41.25 122 SER A O 1
ATOM 970 N N . SER A 1 123 ? -15.953 7.240 10.136 1.00 44.75 123 SER A N 1
ATOM 971 C CA . SER A 1 123 ? -16.598 8.387 9.474 1.00 44.75 123 SER A CA 1
ATOM 972 C C . SER A 1 123 ? -16.167 9.764 10.016 1.00 44.75 123 SER A C 1
ATOM 974 O O . SER A 1 123 ? -16.180 10.731 9.258 1.00 44.75 123 SER A O 1
ATOM 976 N N . ALA A 1 124 ? -15.688 9.839 11.262 1.00 44.69 124 ALA A N 1
ATOM 977 C CA . ALA A 1 124 ? -15.095 11.030 11.875 1.00 44.69 124 ALA A CA 1
ATOM 978 C C . ALA A 1 124 ? -13.778 11.498 11.211 1.00 44.69 124 ALA A C 1
ATOM 980 O O . ALA A 1 124 ? -13.512 12.694 11.112 1.00 44.69 124 ALA A O 1
ATOM 981 N N . ALA A 1 125 ? -12.963 10.582 10.686 1.00 44.00 125 ALA A N 1
ATOM 982 C CA . ALA A 1 125 ? -11.695 10.910 10.036 1.00 44.00 125 ALA A CA 1
ATOM 983 C C . ALA A 1 125 ? -11.870 11.471 8.612 1.00 44.00 125 ALA A C 1
ATOM 985 O O . ALA A 1 125 ? -11.007 12.201 8.135 1.00 44.00 125 ALA A O 1
ATOM 986 N N . ARG A 1 126 ? -13.006 11.217 7.942 1.00 43.66 126 ARG A N 1
ATOM 987 C CA . ARG A 1 126 ? -13.329 11.843 6.642 1.00 43.66 126 ARG A CA 1
ATOM 988 C C . ARG A 1 126 ? -13.694 13.323 6.767 1.00 43.66 126 ARG A C 1
ATOM 990 O O . ARG A 1 126 ? -13.364 14.099 5.870 1.00 43.66 126 ARG A O 1
ATOM 997 N N . GLU A 1 127 ? -14.346 13.719 7.859 1.00 46.03 127 GLU A N 1
ATOM 998 C CA . GLU A 1 127 ? -14.602 15.134 8.162 1.00 46.03 127 GLU A CA 1
ATOM 999 C C . GLU A 1 127 ? -13.321 15.869 8.564 1.00 46.03 127 GLU A C 1
ATOM 1001 O O . GLU A 1 127 ? -13.116 17.007 8.138 1.00 46.03 127 GLU A O 1
ATOM 1006 N N . ASN A 1 128 ? -12.416 15.198 9.282 1.00 44.88 128 ASN A N 1
ATOM 1007 C CA . ASN A 1 128 ? -11.093 15.748 9.574 1.00 44.88 128 ASN A CA 1
ATOM 1008 C C . ASN A 1 128 ? -10.223 15.855 8.315 1.00 44.88 128 ASN A C 1
ATOM 1010 O O . ASN A 1 128 ? -9.599 16.888 8.123 1.00 44.88 128 ASN A O 1
ATOM 1014 N N . HIS A 1 129 ? -10.263 14.886 7.394 1.00 44.31 129 HIS A N 1
ATOM 1015 C CA . HIS A 1 129 ? -9.490 14.967 6.149 1.00 44.31 129 HIS A CA 1
ATOM 1016 C C . HIS A 1 129 ? -9.952 16.093 5.217 1.00 44.31 129 HIS A C 1
ATOM 1018 O O . HIS A 1 129 ? -9.120 16.728 4.573 1.00 44.31 129 HIS A O 1
ATOM 1024 N N . ARG A 1 130 ? -11.259 16.391 5.143 1.00 43.66 130 ARG A N 1
ATOM 1025 C CA . ARG A 1 130 ? -11.746 17.564 4.391 1.00 43.66 130 ARG A CA 1
ATOM 1026 C C . ARG A 1 130 ? -11.305 18.879 5.039 1.00 43.66 130 ARG A C 1
ATOM 1028 O O . ARG A 1 130 ? -10.867 19.766 4.317 1.00 43.66 130 ARG A O 1
ATOM 10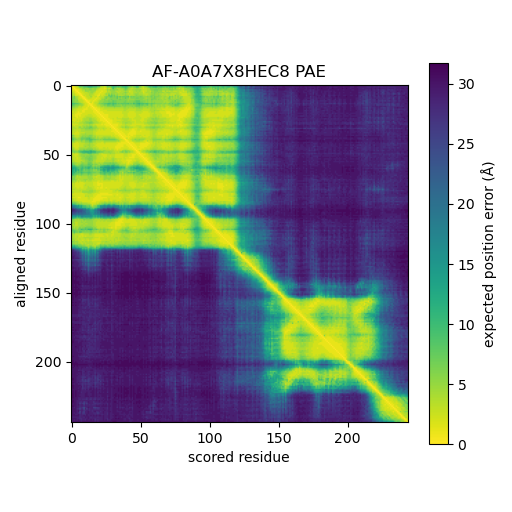35 N N . LYS A 1 131 ? -11.308 18.966 6.375 1.00 48.94 131 LYS A N 1
ATOM 1036 C CA . LYS A 1 131 ? -10.741 20.117 7.103 1.00 48.94 131 LYS A CA 1
ATOM 1037 C C . LYS A 1 131 ? -9.219 20.233 6.943 1.00 48.94 131 LYS A C 1
ATOM 1039 O O . LYS A 1 131 ? -8.708 21.339 6.836 1.00 48.94 131 LYS A O 1
ATOM 1044 N N . GLU A 1 132 ? -8.499 19.115 6.856 1.00 42.66 132 GLU A N 1
ATOM 1045 C CA . GLU A 1 132 ? -7.057 19.093 6.574 1.00 42.66 132 GLU A CA 1
ATOM 1046 C C . GLU A 1 132 ? -6.734 19.460 5.121 1.00 42.66 132 GLU A C 1
ATOM 1048 O O . GLU A 1 132 ? -5.702 20.072 4.867 1.00 42.66 132 GLU A O 1
ATOM 1053 N N . THR A 1 133 ? -7.604 19.128 4.161 1.00 41.59 133 THR A N 1
ATOM 1054 C CA . THR A 1 133 ? -7.384 19.454 2.740 1.00 41.59 133 THR A CA 1
ATOM 1055 C C . THR A 1 133 ? -7.549 20.954 2.481 1.00 41.59 133 THR A C 1
ATOM 1057 O O . THR A 1 133 ? -6.747 21.522 1.743 1.00 41.59 133 THR A O 1
ATOM 1060 N N . ASP A 1 134 ? -8.499 21.613 3.156 1.00 42.03 134 ASP A N 1
ATOM 1061 C CA . ASP A 1 134 ? -8.661 23.075 3.098 1.00 42.03 134 ASP A CA 1
ATOM 1062 C C . ASP A 1 134 ? -7.576 23.827 3.900 1.00 42.03 134 ASP A C 1
ATOM 1064 O O . ASP A 1 134 ? -7.246 24.964 3.574 1.00 42.03 134 ASP A O 1
ATOM 1068 N N . MET A 1 135 ? -6.949 23.187 4.897 1.00 42.06 135 MET A N 1
ATOM 1069 C CA . MET A 1 135 ? -5.785 23.737 5.615 1.00 42.06 135 MET A CA 1
ATOM 1070 C C . MET A 1 135 ? -4.437 23.494 4.911 1.00 42.06 135 MET A C 1
ATOM 1072 O O . MET A 1 135 ? -3.461 24.166 5.228 1.00 42.06 135 MET A O 1
ATOM 1076 N N . ASN A 1 136 ? -4.349 22.563 3.955 1.00 39.12 136 ASN A N 1
ATOM 1077 C CA . ASN A 1 136 ? -3.090 22.192 3.291 1.00 39.12 136 ASN A CA 1
ATOM 1078 C C . ASN A 1 136 ? -2.740 23.055 2.059 1.00 39.12 136 ASN A C 1
ATOM 1080 O O . ASN A 1 136 ? -1.727 22.789 1.411 1.00 39.12 136 ASN A O 1
ATOM 1084 N N . GLN A 1 137 ? -3.521 24.091 1.724 1.00 38.75 137 GLN A N 1
ATOM 1085 C CA . GLN A 1 137 ? -3.097 25.092 0.727 1.00 38.75 137 GLN A CA 1
ATOM 1086 C C . GLN A 1 137 ? -2.120 26.136 1.292 1.00 38.75 137 GLN A C 1
ATOM 1088 O O . GLN A 1 137 ? -1.443 26.818 0.525 1.00 38.75 137 GLN A O 1
ATOM 1093 N N . GLU A 1 138 ? -1.953 26.199 2.613 1.00 41.38 138 GLU A N 1
ATOM 1094 C CA . GLU A 1 138 ? -0.975 27.059 3.273 1.00 41.38 138 GLU A CA 1
ATOM 1095 C C . GLU A 1 138 ? -0.198 26.250 4.314 1.00 41.38 138 GLU A C 1
ATOM 1097 O O . GLU A 1 138 ? -0.636 26.155 5.451 1.00 41.38 138 GLU A O 1
ATOM 1102 N N . GL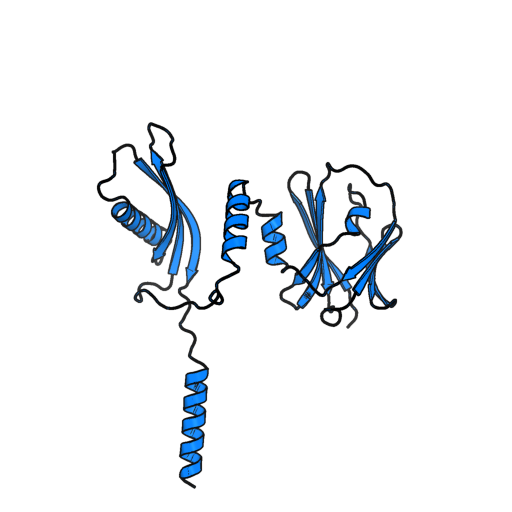N A 1 139 ? 0.947 25.662 3.948 1.00 36.88 139 GLN A N 1
ATOM 1103 C CA . GLN A 1 139 ? 2.148 25.595 4.806 1.00 36.88 139 GLN A CA 1
ATOM 1104 C C . GLN A 1 139 ? 3.228 24.693 4.201 1.00 36.88 139 GLN A C 1
ATOM 1106 O O . GLN A 1 139 ? 3.270 23.477 4.383 1.00 36.88 139 GLN A O 1
ATOM 1111 N N . TYR A 1 140 ? 4.190 25.348 3.561 1.00 40.31 140 TYR A N 1
ATOM 1112 C CA . TYR A 1 140 ? 5.537 24.857 3.274 1.00 40.31 140 TYR A CA 1
ATOM 1113 C C . TYR A 1 140 ? 6.344 24.616 4.578 1.00 40.31 140 TYR A C 1
ATOM 1115 O O . TYR A 1 140 ? 7.393 25.213 4.761 1.00 40.31 140 TYR A O 1
ATOM 1123 N N . VAL A 1 141 ? 5.866 23.805 5.536 1.00 43.09 141 VAL A N 1
ATOM 1124 C CA . VAL A 1 141 ? 6.626 23.474 6.771 1.00 43.09 141 VAL A CA 1
ATOM 1125 C C . VAL A 1 141 ? 6.231 22.104 7.373 1.00 43.09 141 VAL A C 1
ATOM 1127 O O . VAL A 1 141 ? 5.925 21.998 8.557 1.00 43.09 141 VAL A O 1
ATOM 1130 N N . LYS A 1 142 ? 6.217 21.010 6.599 1.00 33.97 142 LYS A N 1
ATOM 1131 C CA . LYS A 1 142 ? 6.129 19.642 7.166 1.00 33.97 142 LYS A CA 1
ATOM 1132 C C . LYS A 1 142 ? 7.386 18.846 6.813 1.00 33.97 142 LYS A C 1
ATOM 1134 O O . LYS A 1 142 ? 7.619 18.564 5.646 1.00 33.97 142 LYS A O 1
ATOM 1139 N N . GLY A 1 143 ? 8.193 18.509 7.826 1.00 38.50 143 GLY A N 1
ATOM 1140 C CA . GLY A 1 143 ? 9.362 17.625 7.693 1.00 38.50 143 GLY A CA 1
ATOM 1141 C C . GLY A 1 143 ? 10.576 17.973 8.563 1.00 38.50 143 GLY A C 1
ATOM 1142 O O . GLY A 1 143 ? 11.402 17.101 8.808 1.00 38.50 143 GLY A O 1
ATOM 1143 N N . GLN A 1 144 ? 10.691 19.202 9.078 1.00 32.38 144 GLN A N 1
ATOM 1144 C CA . GLN A 1 144 ? 11.782 19.549 9.994 1.00 32.38 144 GLN A CA 1
ATOM 1145 C C . GLN A 1 144 ? 11.398 19.270 11.446 1.00 32.38 144 GLN A C 1
ATOM 1147 O O . GLN A 1 144 ? 10.409 19.792 11.959 1.00 32.38 144 GLN A O 1
ATOM 1152 N N . THR A 1 145 ? 12.209 18.446 12.107 1.00 45.31 145 THR A N 1
ATOM 1153 C CA . THR A 1 145 ? 12.132 18.209 13.549 1.00 45.31 145 THR A CA 1
ATOM 1154 C C . THR A 1 145 ? 13.121 19.149 14.228 1.00 45.31 145 THR A C 1
ATOM 1156 O O . THR A 1 145 ? 14.292 19.159 13.864 1.00 45.31 145 THR A O 1
ATOM 1159 N N . PHE A 1 146 ? 12.668 19.944 15.194 1.00 39.00 146 PHE A N 1
ATOM 1160 C CA . PHE A 1 146 ? 13.528 20.815 15.997 1.00 39.00 146 PHE A CA 1
ATOM 1161 C C . PHE A 1 146 ? 13.349 20.494 17.480 1.00 39.00 146 PHE A C 1
ATOM 1163 O O . PHE A 1 146 ? 12.258 20.138 17.931 1.00 39.00 146 PHE A O 1
ATOM 1170 N N . ASP A 1 147 ? 14.440 20.582 18.235 1.00 41.50 147 ASP A N 1
ATOM 1171 C CA . ASP A 1 147 ? 14.465 20.222 19.649 1.00 41.50 147 ASP A CA 1
ATOM 1172 C C . ASP A 1 147 ? 13.791 21.304 20.501 1.00 41.50 147 ASP A C 1
ATOM 1174 O O . ASP A 1 147 ? 14.252 22.441 20.567 1.00 41.50 147 ASP A O 1
ATOM 1178 N N . VAL A 1 148 ? 12.693 20.946 21.176 1.00 42.59 148 VAL A N 1
ATOM 1179 C CA . VAL A 1 148 ? 11.924 21.875 22.031 1.00 42.59 148 VAL A CA 1
ATOM 1180 C C . VAL A 1 148 ? 12.115 21.592 23.531 1.00 42.59 148 VAL A C 1
ATOM 1182 O O . VAL A 1 148 ? 11.727 22.406 24.362 1.00 42.59 148 VAL A O 1
ATOM 1185 N N . PHE A 1 149 ? 12.725 20.462 23.920 1.00 38.59 149 PHE A N 1
ATOM 1186 C CA . PHE A 1 149 ? 12.810 20.049 25.331 1.00 38.59 149 PHE A CA 1
ATOM 1187 C C . PHE A 1 149 ? 14.120 19.309 25.676 1.00 38.59 149 PHE A C 1
ATOM 1189 O O . PHE A 1 149 ? 14.661 18.608 24.816 1.00 38.59 149 PHE A O 1
ATOM 1196 N N . PRO A 1 150 ? 14.625 19.442 26.925 1.00 43.66 150 PRO A N 1
ATOM 1197 C CA . PRO A 1 150 ? 15.947 18.955 27.323 1.00 43.66 150 PRO A CA 1
ATOM 1198 C C . PRO A 1 150 ? 16.076 17.423 27.371 1.00 43.66 150 PRO A C 1
ATOM 1200 O O . PRO A 1 150 ? 15.093 16.677 27.405 1.00 43.66 150 PRO A O 1
ATOM 1203 N N . GLU A 1 151 ? 17.335 16.983 27.335 1.00 50.03 151 GLU A N 1
ATOM 1204 C CA . GLU A 1 151 ? 17.799 15.598 27.241 1.00 50.03 151 GLU A CA 1
ATOM 1205 C C . GLU A 1 151 ? 17.527 14.792 28.514 1.00 50.03 151 GLU A C 1
ATOM 1207 O O . GLU A 1 151 ? 18.391 14.633 29.368 1.00 50.03 151 GLU A O 1
ATOM 1212 N N . GLU A 1 152 ? 16.338 14.211 28.622 1.00 51.00 152 GLU A N 1
ATOM 1213 C CA . GLU A 1 152 ? 16.150 13.060 29.504 1.00 51.00 152 GLU A CA 1
ATOM 1214 C C . GLU A 1 152 ? 15.518 11.897 28.742 1.00 51.00 152 GLU A C 1
ATOM 1216 O O . GLU A 1 152 ? 14.428 12.019 28.176 1.00 51.00 152 GLU A O 1
ATOM 1221 N N . SER A 1 153 ? 16.250 10.776 28.736 1.00 53.88 153 SER A N 1
ATOM 1222 C CA . SER A 1 153 ? 15.980 9.485 28.086 1.00 53.88 153 SER A CA 1
ATOM 1223 C C . SER A 1 153 ? 15.750 9.544 26.570 1.00 53.88 153 SER A C 1
ATOM 1225 O O . SER A 1 153 ? 14.889 10.264 26.086 1.00 53.88 153 SER A O 1
ATOM 1227 N N . ASP A 1 154 ? 16.449 8.720 25.790 1.00 61.12 154 ASP A N 1
ATOM 1228 C CA . ASP A 1 154 ? 16.231 8.651 24.336 1.00 61.12 154 ASP A CA 1
ATOM 1229 C C . ASP A 1 154 ? 14.881 8.031 23.964 1.00 61.12 154 ASP A C 1
ATOM 1231 O O . ASP A 1 154 ? 14.420 8.199 22.840 1.00 61.12 154 ASP A O 1
ATOM 1235 N N . LYS A 1 155 ? 14.224 7.312 24.881 1.00 63.72 155 LYS A N 1
ATOM 1236 C CA . LYS A 1 155 ? 12.972 6.606 24.595 1.00 63.72 155 LYS A CA 1
ATOM 1237 C C . LYS A 1 155 ? 11.755 7.458 24.953 1.00 63.72 155 LYS A C 1
ATOM 1239 O O . LYS A 1 155 ? 11.653 8.056 26.030 1.00 63.72 155 LYS A O 1
ATOM 1244 N N . ARG A 1 156 ? 10.816 7.516 24.014 1.00 73.75 156 ARG A N 1
ATOM 1245 C CA . ARG A 1 156 ? 9.539 8.221 24.114 1.00 73.75 156 ARG A CA 1
ATOM 1246 C C . ARG A 1 156 ? 8.413 7.258 23.770 1.00 73.75 156 ARG A C 1
ATOM 1248 O O . ARG A 1 156 ? 8.552 6.411 22.890 1.00 73.75 156 ARG A O 1
ATOM 1255 N N . TYR A 1 157 ? 7.299 7.409 24.468 1.00 72.06 157 TYR A N 1
ATOM 1256 C CA . TYR A 1 157 ? 6.109 6.590 24.289 1.00 72.06 157 TYR A CA 1
ATOM 1257 C C . TYR A 1 157 ? 4.938 7.511 23.962 1.00 72.06 157 TYR A C 1
ATOM 1259 O O . TYR A 1 157 ? 4.732 8.521 24.640 1.00 72.06 157 TYR A O 1
ATOM 1267 N N . LEU A 1 158 ? 4.209 7.167 22.904 1.00 75.44 158 LEU A N 1
ATOM 1268 C CA . LEU A 1 158 ? 2.958 7.798 22.508 1.00 75.44 158 LEU A CA 1
ATOM 1269 C C . LEU A 1 158 ? 1.794 7.012 23.113 1.00 75.44 158 LEU A C 1
ATOM 1271 O O . LEU A 1 158 ? 1.688 5.801 22.904 1.00 75.44 158 LEU A O 1
ATOM 1275 N N . PHE A 1 159 ? 0.932 7.719 23.832 1.00 71.31 159 PHE A N 1
ATOM 1276 C CA . PHE A 1 159 ? -0.324 7.208 24.358 1.00 71.31 159 PHE A CA 1
ATOM 1277 C C . PHE A 1 159 ? -1.484 8.005 23.776 1.00 71.31 159 PHE A C 1
ATOM 1279 O O . PHE A 1 159 ? -1.455 9.235 23.817 1.00 71.31 159 PHE A O 1
ATOM 1286 N N . ASP A 1 160 ? -2.519 7.313 23.326 1.00 77.88 160 ASP A N 1
ATOM 1287 C CA . ASP A 1 160 ? -3.831 7.919 23.135 1.00 77.88 160 ASP A CA 1
ATOM 1288 C C . ASP A 1 160 ? -4.582 7.867 24.462 1.00 77.88 160 ASP A C 1
ATOM 1290 O O . ASP A 1 160 ? -4.445 6.914 25.236 1.00 77.88 160 ASP A O 1
ATOM 1294 N N . TYR A 1 161 ? -5.367 8.898 24.749 1.00 79.00 161 TYR A N 1
ATOM 1295 C CA . TYR A 1 161 ? -6.183 8.941 25.951 1.00 79.00 161 TYR A CA 1
ATOM 1296 C C . TYR A 1 161 ? -7.598 9.409 25.659 1.00 79.00 161 TYR A C 1
ATOM 1298 O O . TYR A 1 161 ? -7.841 10.220 24.761 1.00 79.00 161 TYR A O 1
ATOM 1306 N N . TYR A 1 162 ? -8.521 8.941 26.492 1.00 80.50 162 TYR A N 1
ATOM 1307 C CA . TYR A 1 162 ? -9.839 9.539 26.620 1.00 80.50 162 TYR A CA 1
ATOM 1308 C C . TYR A 1 162 ? -10.219 9.704 28.093 1.00 80.50 162 TYR A C 1
ATOM 1310 O O . TYR A 1 162 ? -9.926 8.851 28.937 1.00 80.50 162 TYR A O 1
ATOM 1318 N N . LEU A 1 163 ? -10.823 10.851 28.392 1.00 81.12 163 LEU A N 1
ATOM 1319 C CA . LEU A 1 163 ? -11.442 11.181 29.667 1.00 81.12 163 LEU A CA 1
ATOM 1320 C C . LEU A 1 163 ? -12.922 10.860 29.566 1.00 81.12 163 LEU A C 1
ATOM 1322 O O . LEU A 1 163 ? -13.575 11.295 28.618 1.00 81.12 163 LEU A O 1
ATOM 1326 N N . PHE A 1 164 ? -13.442 10.131 30.540 1.00 77.44 164 PHE A N 1
ATOM 1327 C CA . PHE A 1 164 ? -14.856 9.796 30.595 1.00 77.44 164 PHE A CA 1
ATOM 1328 C C . PHE A 1 164 ? -15.378 9.907 32.020 1.00 77.44 164 PHE A C 1
ATOM 1330 O O . PHE A 1 164 ? -14.637 9.668 32.981 1.00 77.44 164 PHE A O 1
ATOM 1337 N N . ASP A 1 165 ? -16.644 10.280 32.148 1.00 77.81 165 ASP A N 1
ATOM 1338 C CA . ASP A 1 165 ? -17.355 10.218 33.417 1.00 77.81 165 ASP A CA 1
ATOM 1339 C C . ASP A 1 165 ? -17.985 8.827 33.572 1.00 77.81 165 ASP A C 1
ATOM 1341 O O . ASP A 1 165 ? -18.685 8.337 32.690 1.00 77.81 165 ASP A O 1
ATOM 1345 N N . VAL A 1 166 ? -17.692 8.157 34.684 1.00 78.88 166 VAL A N 1
ATOM 1346 C CA . VAL A 1 166 ? -18.150 6.786 34.948 1.00 78.88 166 VAL A CA 1
ATOM 1347 C C . VAL A 1 166 ? -19.650 6.721 35.254 1.00 78.88 166 VAL A C 1
ATOM 1349 O O . VAL A 1 166 ? -20.243 5.656 35.110 1.00 78.88 166 VAL A O 1
ATOM 1352 N N . GLU A 1 167 ? -20.268 7.817 35.694 1.00 80.00 167 GLU A N 1
ATOM 1353 C CA . GLU A 1 167 ? -21.698 7.859 36.012 1.00 80.00 167 GLU A CA 1
ATOM 1354 C C . GLU A 1 167 ? -22.559 8.121 34.777 1.00 80.00 167 GLU A C 1
ATOM 1356 O O . GLU A 1 167 ? -23.641 7.544 34.659 1.00 80.00 167 GLU A O 1
ATOM 1361 N N . THR A 1 168 ? -22.091 8.965 33.854 1.00 79.38 168 THR A N 1
ATOM 1362 C CA . THR A 1 168 ? -22.846 9.322 32.640 1.00 79.38 168 THR A CA 1
ATOM 1363 C C . THR A 1 168 ? -22.411 8.551 31.394 1.00 79.38 168 THR A C 1
ATOM 1365 O O . THR A 1 168 ? -23.114 8.594 30.389 1.00 79.38 168 THR A O 1
ATOM 1368 N N . ASP A 1 169 ? -21.277 7.844 31.456 1.00 71.44 169 ASP A N 1
ATOM 1369 C CA . ASP A 1 169 ? -20.614 7.182 30.320 1.00 71.44 169 ASP A CA 1
ATOM 1370 C C . ASP A 1 169 ? -20.258 8.159 29.175 1.00 71.44 169 ASP A C 1
ATOM 1372 O O . ASP A 1 169 ? -20.025 7.770 28.029 1.00 71.44 169 ASP A O 1
ATOM 1376 N N . GLU A 1 170 ? -20.207 9.463 29.474 1.00 71.31 170 GLU A N 1
ATOM 1377 C CA . GLU A 1 170 ? -19.886 10.499 28.496 1.00 71.31 170 GLU A CA 1
ATOM 1378 C C . GLU A 1 170 ? -18.373 10.690 28.366 1.00 71.31 170 GLU A C 1
ATOM 1380 O O . GLU A 1 170 ? -17.649 10.890 29.347 1.00 71.31 170 GLU A O 1
ATOM 1385 N N . VAL A 1 171 ? -17.891 10.690 27.120 1.00 76.88 171 VAL A N 1
ATOM 1386 C CA . VAL A 1 171 ? -16.501 11.019 26.792 1.00 76.88 171 VAL A CA 1
ATOM 1387 C C . VAL A 1 171 ? -16.341 12.535 26.759 1.00 76.88 171 VAL A C 1
ATOM 1389 O O . VAL A 1 171 ? -16.890 13.219 25.898 1.00 76.88 171 VAL A O 1
ATOM 1392 N N . MET A 1 172 ? -15.551 13.055 27.692 1.00 74.75 172 MET A N 1
ATOM 1393 C CA . MET A 1 172 ? -15.342 14.489 27.881 1.00 74.75 172 MET A CA 1
ATOM 1394 C C . MET A 1 172 ? -14.230 15.044 26.989 1.00 74.75 172 MET A C 1
ATOM 1396 O O . MET A 1 172 ? -14.317 16.168 26.501 1.00 74.75 172 MET A O 1
ATOM 1400 N N . GLU A 1 173 ? -13.149 14.283 26.808 1.00 77.06 173 GLU A N 1
ATOM 1401 C CA . GLU A 1 173 ? -11.976 14.719 26.047 1.00 77.06 173 GLU A CA 1
ATOM 1402 C C . GLU A 1 173 ? -11.250 13.506 25.471 1.00 77.06 173 GLU A C 1
ATOM 1404 O O . GLU A 1 173 ? -11.058 12.511 26.165 1.00 77.06 173 GLU A O 1
ATOM 1409 N N . THR A 1 174 ? -10.777 13.615 24.234 1.00 79.00 174 THR A N 1
ATOM 1410 C CA . THR A 1 174 ? -9.868 12.647 23.607 1.00 79.00 174 THR A CA 1
ATOM 1411 C C . THR A 1 174 ? -8.617 13.361 23.120 1.00 79.00 174 THR A C 1
ATOM 1413 O O . THR A 1 174 ? -8.707 14.485 22.622 1.00 79.00 174 THR A O 1
ATOM 1416 N N . GLY A 1 175 ? -7.458 12.718 23.196 1.00 79.06 175 GLY A N 1
ATOM 1417 C CA . GLY A 1 175 ? -6.228 13.285 22.655 1.00 79.06 175 GLY A CA 1
ATOM 1418 C C . GLY A 1 175 ? -5.057 12.316 22.687 1.00 79.06 175 GLY A C 1
ATOM 1419 O O . GLY A 1 175 ? -5.207 11.153 23.047 1.00 79.06 175 GLY A O 1
ATOM 1420 N N . ALA A 1 176 ? -3.880 12.826 22.336 1.00 80.38 176 ALA A N 1
ATOM 1421 C CA . ALA A 1 176 ? -2.635 12.071 22.342 1.00 80.38 176 ALA A CA 1
ATOM 1422 C C . ALA A 1 176 ? -1.595 12.732 23.255 1.00 80.38 176 ALA A C 1
ATOM 1424 O O . ALA A 1 176 ? -1.551 13.958 23.410 1.00 80.38 176 ALA A O 1
ATOM 1425 N N . LEU A 1 177 ? -0.745 11.914 23.871 1.00 81.94 177 LEU A N 1
ATOM 1426 C CA . LEU A 1 177 ? 0.274 12.339 24.816 1.00 81.94 177 LEU A CA 1
ATOM 1427 C C . LEU A 1 177 ? 1.591 11.604 24.577 1.00 81.94 177 LEU A C 1
ATOM 1429 O O . LEU A 1 177 ? 1.659 10.380 24.613 1.00 81.94 177 LEU A O 1
ATOM 1433 N N . ILE A 1 178 ? 2.666 12.376 24.428 1.00 80.31 178 ILE A N 1
ATOM 1434 C CA . ILE A 1 178 ? 4.035 11.859 24.404 1.00 80.31 178 ILE A CA 1
ATOM 1435 C C . ILE A 1 178 ? 4.666 12.038 25.787 1.00 80.31 178 ILE A C 1
ATOM 1437 O O . ILE A 1 178 ? 4.612 13.137 26.368 1.00 80.31 178 ILE A O 1
ATOM 1441 N N . VAL A 1 179 ? 5.295 10.974 26.292 1.00 78.88 179 VAL A N 1
ATOM 1442 C CA . VAL A 1 179 ? 6.028 10.967 27.566 1.00 78.88 179 VAL A CA 1
ATOM 1443 C C . VAL A 1 179 ? 7.370 10.228 27.489 1.00 78.88 179 VAL A C 1
ATOM 1445 O O . VAL A 1 179 ? 7.523 9.297 26.693 1.00 78.88 179 VAL A O 1
ATOM 1448 N N . PRO A 1 180 ? 8.359 10.644 28.300 1.00 78.50 180 PRO A N 1
ATOM 1449 C CA . PRO A 1 180 ? 9.635 9.949 28.436 1.00 78.50 180 PRO A CA 1
ATOM 1450 C C . PRO A 1 180 ? 9.517 8.696 29.317 1.00 78.50 180 PRO A C 1
ATOM 1452 O O . PRO A 1 180 ? 8.666 8.634 30.204 1.00 78.50 180 PRO A O 1
ATOM 1455 N N . GLY A 1 181 ? 10.410 7.727 29.115 1.00 71.25 181 GLY A N 1
ATOM 1456 C CA . GLY A 1 181 ? 10.622 6.592 30.025 1.00 71.25 181 GLY A CA 1
ATOM 1457 C C . GLY A 1 181 ? 11.642 5.611 29.450 1.00 71.25 181 GLY A C 1
ATOM 1458 O O . GLY A 1 181 ? 11.757 5.497 28.234 1.00 71.25 181 GLY A O 1
ATOM 1459 N N . ALA A 1 182 ? 12.419 4.910 30.274 1.00 67.94 182 ALA A N 1
ATOM 1460 C CA . ALA A 1 182 ? 13.295 3.841 29.791 1.00 67.94 182 ALA A CA 1
ATOM 1461 C C . ALA A 1 182 ? 12.493 2.565 29.469 1.00 67.94 182 ALA A C 1
ATOM 1463 O O . ALA A 1 182 ? 12.813 1.850 28.511 1.00 67.94 182 ALA A O 1
ATOM 1464 N N . THR A 1 183 ? 11.413 2.324 30.220 1.00 68.19 183 THR A N 1
ATOM 1465 C CA . THR A 1 183 ? 10.469 1.206 30.058 1.00 68.19 183 THR A CA 1
ATOM 1466 C C . THR A 1 183 ? 9.027 1.699 29.900 1.00 68.19 183 THR A C 1
ATOM 1468 O O . THR A 1 183 ? 8.717 2.853 30.200 1.00 68.19 183 THR A O 1
ATOM 1471 N N . LEU A 1 184 ? 8.131 0.817 29.440 1.00 66.62 184 LEU A N 1
ATOM 1472 C CA . LEU A 1 184 ? 6.704 1.128 29.306 1.00 66.62 184 LEU A CA 1
ATOM 1473 C C . LEU A 1 184 ? 6.060 1.466 30.659 1.00 66.62 184 LEU A C 1
ATOM 1475 O O . LEU A 1 184 ? 5.237 2.373 30.724 1.00 66.62 184 LEU A O 1
ATOM 1479 N N . ASP A 1 185 ? 6.463 0.799 31.741 1.00 69.00 185 ASP A N 1
ATOM 1480 C CA . ASP A 1 185 ? 5.936 1.060 33.088 1.00 69.00 185 ASP A CA 1
ATOM 1481 C C . ASP A 1 185 ? 6.336 2.448 33.598 1.00 69.00 185 ASP A C 1
ATOM 1483 O O . ASP A 1 185 ? 5.527 3.177 34.178 1.00 69.00 185 ASP A O 1
ATOM 1487 N N . GLU A 1 186 ? 7.585 2.845 33.346 1.00 67.81 186 GLU A N 1
ATOM 1488 C CA . GLU A 1 186 ? 8.086 4.174 33.687 1.00 67.81 186 GLU A CA 1
ATOM 1489 C C . GLU A 1 186 ? 7.381 5.257 32.862 1.00 67.81 186 GLU A C 1
ATOM 1491 O O . GLU A 1 186 ? 6.918 6.261 33.407 1.00 67.81 186 GLU A O 1
ATOM 1496 N N . ALA A 1 187 ? 7.210 5.014 31.561 1.00 75.81 187 ALA A N 1
ATOM 1497 C CA . ALA A 1 187 ? 6.472 5.904 30.678 1.00 75.81 187 ALA A CA 1
ATOM 1498 C C . ALA A 1 187 ? 4.994 6.022 31.081 1.00 75.81 187 ALA A C 1
ATOM 1500 O O . ALA A 1 187 ? 4.453 7.123 31.116 1.00 75.81 187 ALA A O 1
ATOM 1501 N N . THR A 1 188 ? 4.354 4.918 31.469 1.00 72.00 188 THR A N 1
ATOM 1502 C CA . THR A 1 188 ? 2.964 4.902 31.951 1.0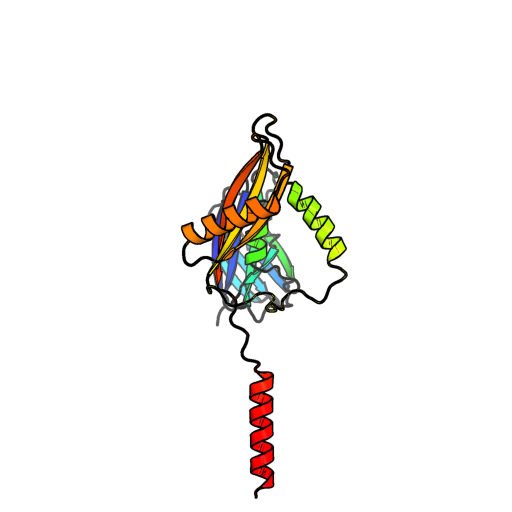0 72.00 188 THR A CA 1
ATOM 1503 C C . THR A 1 188 ? 2.825 5.715 33.238 1.00 72.00 188 THR A C 1
ATOM 1505 O O . THR A 1 188 ? 1.911 6.530 33.360 1.00 72.00 188 THR A O 1
ATOM 1508 N N . ARG A 1 189 ? 3.768 5.584 34.181 1.00 76.69 189 ARG A N 1
ATOM 1509 C CA . ARG A 1 189 ? 3.802 6.413 35.397 1.00 76.69 189 ARG A CA 1
ATOM 1510 C C . ARG A 1 189 ? 3.924 7.903 35.059 1.00 76.69 189 ARG A C 1
ATOM 1512 O O . ARG A 1 189 ? 3.198 8.717 35.630 1.00 76.69 189 ARG A O 1
ATOM 1519 N N . ASN A 1 190 ? 4.782 8.251 34.102 1.00 78.62 190 ASN A N 1
ATOM 1520 C CA . ASN A 1 190 ? 4.954 9.628 33.635 1.00 78.62 190 ASN A CA 1
ATOM 1521 C C . ASN A 1 190 ? 3.705 10.156 32.901 1.00 78.62 190 ASN A C 1
ATOM 1523 O O . ASN A 1 190 ? 3.333 11.317 33.087 1.00 78.62 190 ASN A O 1
ATOM 1527 N N . ALA A 1 191 ? 3.011 9.313 32.127 1.00 81.38 191 ALA A N 1
ATOM 1528 C CA . ALA A 1 191 ? 1.725 9.638 31.504 1.00 81.38 191 ALA A CA 1
ATOM 1529 C C . ALA A 1 191 ? 0.653 9.942 32.553 1.00 81.38 191 ALA A C 1
ATOM 1531 O O . ALA A 1 191 ? 0.008 10.986 32.472 1.00 81.38 191 ALA A O 1
ATOM 1532 N N . ILE A 1 192 ? 0.521 9.093 33.578 1.00 78.94 192 ILE A N 1
ATOM 1533 C CA . ILE A 1 192 ? -0.430 9.292 34.680 1.00 78.94 192 ILE A CA 1
ATOM 1534 C C . ILE A 1 192 ? -0.158 10.621 35.392 1.00 78.94 192 ILE A C 1
ATOM 1536 O O . ILE A 1 192 ? -1.077 11.419 35.557 1.00 78.94 192 ILE A O 1
ATOM 1540 N N . GLN A 1 193 ? 1.095 10.912 35.753 1.00 81.50 193 GLN A N 1
ATOM 1541 C CA . GLN A 1 193 ? 1.445 12.175 36.417 1.00 81.50 193 GLN A CA 1
ATOM 1542 C C . GLN A 1 193 ? 1.149 13.402 35.544 1.00 81.50 193 GLN A C 1
ATOM 1544 O O . GLN A 1 193 ? 0.647 14.417 36.034 1.00 81.50 193 GLN A O 1
ATOM 1549 N N . LYS A 1 194 ? 1.447 13.329 34.241 1.00 83.81 194 LYS A N 1
ATOM 1550 C CA . LYS A 1 194 ? 1.184 14.421 33.295 1.00 83.81 194 LYS A CA 1
ATOM 1551 C C . LYS A 1 194 ? -0.318 14.636 33.095 1.00 83.81 194 LYS A C 1
ATOM 1553 O O . LYS A 1 194 ? -0.753 15.785 33.061 1.00 83.81 194 LYS A O 1
ATOM 1558 N N . MET A 1 195 ? -1.110 13.564 33.058 1.00 80.19 195 MET A N 1
ATOM 1559 C CA . MET A 1 195 ? -2.572 13.638 32.996 1.00 80.19 195 MET A CA 1
ATOM 1560 C C . MET A 1 195 ? -3.181 14.183 34.289 1.00 80.19 195 MET A C 1
ATOM 1562 O O . MET A 1 195 ? -4.023 15.070 34.221 1.00 80.19 195 MET A O 1
ATOM 1566 N N . GLN A 1 196 ? -2.706 13.763 35.463 1.00 79.25 196 GLN A N 1
ATOM 1567 C CA . GLN A 1 196 ? -3.144 14.328 36.746 1.00 79.25 196 GLN A CA 1
ATOM 1568 C C . GLN A 1 196 ? -2.891 15.841 36.818 1.00 79.25 196 GLN A C 1
ATOM 1570 O O . GLN A 1 196 ? -3.767 16.594 37.237 1.00 79.25 196 GLN A O 1
ATOM 1575 N N . LYS A 1 197 ? -1.732 16.312 36.335 1.00 81.44 197 LYS A N 1
ATOM 1576 C CA . LYS A 1 197 ? -1.439 17.751 36.225 1.00 81.44 197 LYS A CA 1
ATOM 1577 C C . LYS A 1 197 ? -2.328 18.459 35.199 1.00 81.44 197 LYS A C 1
ATOM 1579 O O . LYS A 1 197 ? -2.767 19.573 35.463 1.00 81.44 197 LYS A O 1
ATOM 1584 N N . LYS A 1 198 ? -2.579 17.833 34.042 1.00 75.62 198 LYS A N 1
ATOM 1585 C CA . LYS A 1 198 ? -3.391 18.404 32.954 1.00 75.62 198 LYS A CA 1
ATOM 1586 C C . LYS A 1 198 ? -4.863 18.555 33.350 1.00 75.62 198 LYS A C 1
ATOM 1588 O O . LYS A 1 198 ? -5.462 19.586 33.061 1.00 75.62 198 LYS A O 1
ATOM 1593 N N . VAL A 1 199 ? -5.432 17.547 34.007 1.00 70.81 199 VAL A N 1
ATOM 1594 C CA . VAL A 1 199 ? -6.833 17.560 34.458 1.00 70.81 199 VAL A CA 1
ATOM 1595 C C . VAL A 1 199 ? -6.993 18.404 35.737 1.00 70.81 199 VAL A C 1
ATOM 1597 O O . VAL A 1 199 ? -8.035 19.025 35.947 1.00 70.81 199 VAL A O 1
ATOM 1600 N N . GLY A 1 200 ? -5.932 18.541 36.540 1.00 66.50 200 GLY A N 1
ATOM 1601 C CA . GLY A 1 200 ? -5.850 19.507 37.637 1.00 66.50 200 GLY A CA 1
ATOM 1602 C C . GLY A 1 200 ? -6.950 19.329 38.691 1.00 66.50 200 GLY A C 1
ATOM 1603 O O . GLY A 1 200 ? -7.280 18.214 39.078 1.00 66.50 200 GLY A O 1
ATOM 1604 N N . SER A 1 201 ? -7.527 20.442 39.156 1.00 57.69 201 SER A N 1
ATOM 1605 C CA . SER A 1 201 ? -8.622 20.503 40.141 1.00 57.69 201 SER A CA 1
ATOM 1606 C C . SER A 1 201 ? -10.025 20.276 39.554 1.00 57.69 201 SER A C 1
ATOM 1608 O O . SER A 1 201 ? -11.008 20.388 40.282 1.00 57.69 201 SER A O 1
ATOM 1610 N N . LYS A 1 202 ? -10.148 19.948 38.259 1.00 56.75 202 LYS A N 1
ATOM 1611 C CA . LYS A 1 202 ? -11.439 19.671 37.593 1.00 56.75 202 LYS A CA 1
ATOM 1612 C C . LYS A 1 202 ? -11.964 18.249 37.838 1.00 56.75 202 LYS A C 1
ATOM 1614 O O . LYS A 1 202 ? -12.923 17.828 37.200 1.00 56.75 202 LYS A O 1
ATOM 1619 N N . VAL A 1 203 ? -11.326 17.493 38.727 1.00 56.00 203 VAL A N 1
ATOM 1620 C CA . VAL A 1 203 ? -11.625 16.077 38.943 1.00 56.00 203 VAL A CA 1
ATOM 1621 C C . VAL A 1 203 ? -12.779 15.942 39.935 1.00 56.00 203 VAL A C 1
ATOM 1623 O O . VAL A 1 203 ? -12.589 16.028 41.147 1.00 56.00 203 VAL A O 1
ATOM 1626 N N . SER A 1 204 ? -13.979 15.704 39.405 1.00 59.31 204 SER A N 1
ATOM 1627 C CA . SER A 1 204 ? -15.000 14.935 40.122 1.00 59.31 204 SER A CA 1
ATOM 1628 C C . SER A 1 204 ? -14.458 13.519 40.364 1.00 59.31 204 SER A C 1
ATOM 1630 O O . SER A 1 204 ? -13.741 12.985 39.516 1.00 59.31 204 SER A O 1
ATOM 1632 N N . SER A 1 205 ? -14.811 12.877 41.484 1.00 64.94 205 SER A N 1
ATOM 1633 C CA . SER A 1 205 ? -14.434 11.480 41.785 1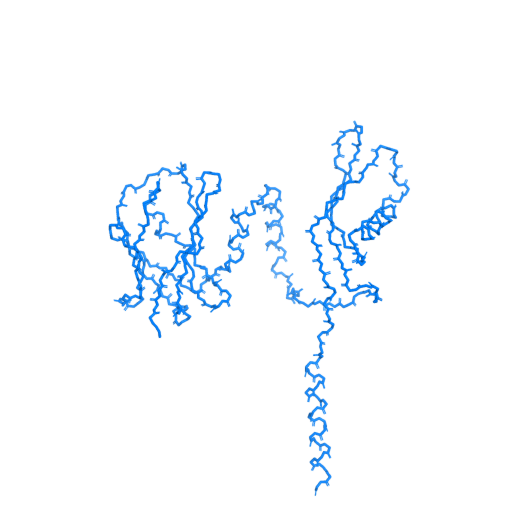.00 64.94 205 SER A CA 1
ATOM 1634 C C . SER A 1 205 ? -14.914 10.465 40.738 1.00 64.94 205 SER A C 1
ATOM 1636 O O . SER A 1 205 ? -14.511 9.302 40.774 1.00 64.94 205 SER A O 1
ATOM 1638 N N . THR A 1 206 ? -15.779 10.905 39.826 1.00 69.50 206 THR A N 1
ATOM 1639 C CA . THR A 1 206 ? -16.411 10.123 38.763 1.00 69.50 206 THR A CA 1
ATOM 1640 C C . THR A 1 206 ? -15.606 10.104 37.463 1.00 69.50 206 THR A C 1
ATOM 1642 O O . THR A 1 206 ? -15.820 9.215 36.644 1.00 69.50 206 THR A O 1
ATOM 1645 N N . VAL A 1 207 ? -14.645 11.016 37.268 1.00 71.44 207 VAL A N 1
ATOM 1646 C CA . VAL A 1 207 ? -13.893 11.123 36.005 1.00 71.44 207 VAL A CA 1
ATOM 1647 C C . VAL A 1 207 ? -12.691 10.182 36.001 1.00 71.44 207 VAL A C 1
ATOM 1649 O O . VAL A 1 207 ? -11.823 10.246 36.876 1.00 71.44 207 VAL A O 1
ATOM 1652 N N . LYS A 1 208 ? -12.601 9.329 34.976 1.00 75.12 208 LYS A N 1
ATOM 1653 C CA . LYS A 1 208 ? -11.482 8.404 34.760 1.00 75.12 208 LYS A CA 1
ATOM 1654 C C . LYS A 1 208 ? -10.761 8.682 33.448 1.00 75.12 208 LYS A C 1
ATOM 1656 O O . LYS A 1 208 ? -11.323 9.205 32.491 1.00 75.12 208 LYS A O 1
ATOM 1661 N N . VAL A 1 209 ? -9.482 8.307 33.422 1.00 77.31 209 VAL A N 1
ATOM 1662 C CA . VAL A 1 209 ? -8.627 8.372 32.233 1.00 77.31 209 VAL A CA 1
ATOM 1663 C C . VAL A 1 209 ? -8.343 6.955 31.773 1.00 77.31 209 VAL A C 1
ATOM 1665 O O . VAL A 1 209 ? -7.848 6.142 32.556 1.00 77.31 209 VAL A O 1
ATOM 1668 N N . HIS A 1 210 ? -8.606 6.672 30.504 1.00 75.44 210 HIS A N 1
ATOM 1669 C CA . HIS A 1 210 ? -8.069 5.491 29.847 1.00 75.44 210 HIS A CA 1
ATOM 1670 C C . HIS A 1 210 ? -6.839 5.886 29.028 1.00 75.44 210 HIS A C 1
ATOM 1672 O O . HIS A 1 210 ? -6.878 6.880 28.306 1.00 75.44 210 HIS A O 1
ATOM 1678 N N . LEU A 1 211 ? -5.754 5.121 29.157 1.00 72.81 211 LEU A N 1
ATOM 1679 C CA . LEU A 1 211 ? -4.520 5.294 28.391 1.00 72.81 211 LEU A CA 1
ATOM 1680 C C . LEU A 1 211 ? -4.322 4.065 27.511 1.00 72.81 211 LEU A C 1
ATOM 1682 O O . LEU A 1 211 ? -4.207 2.955 28.028 1.00 72.81 211 LEU A O 1
ATOM 1686 N N . ASN A 1 212 ? -4.236 4.275 26.203 1.00 67.62 212 ASN A N 1
ATOM 1687 C CA . ASN A 1 212 ? -3.898 3.239 25.244 1.00 67.62 212 ASN A CA 1
ATOM 1688 C C . ASN A 1 212 ? -2.491 3.489 24.699 1.00 67.62 212 ASN A C 1
ATOM 1690 O O . ASN A 1 212 ? -2.205 4.558 24.162 1.00 67.62 212 ASN A O 1
ATOM 1694 N N . TYR A 1 213 ? -1.594 2.519 24.855 1.00 60.47 213 TYR A N 1
ATOM 1695 C CA . TYR A 1 213 ? -0.252 2.616 24.291 1.00 60.47 213 TYR A CA 1
ATOM 1696 C C . TYR A 1 213 ? -0.311 2.446 22.770 1.00 60.47 213 TYR A C 1
ATOM 1698 O O . TYR A 1 213 ? -0.849 1.460 22.273 1.00 60.47 213 TYR A O 1
ATOM 1706 N N . VAL A 1 214 ? 0.282 3.393 22.044 1.00 63.41 214 VAL A N 1
ATOM 1707 C CA . VAL A 1 214 ? 0.264 3.412 20.577 1.00 63.41 214 VAL A CA 1
ATOM 1708 C C . VAL A 1 214 ? 1.601 2.943 20.020 1.00 63.41 214 VAL A C 1
ATOM 1710 O O . VAL A 1 214 ? 1.669 1.983 19.255 1.00 63.41 214 VAL A O 1
ATOM 1713 N N . LYS A 1 215 ? 2.692 3.635 20.375 1.00 59.44 215 LYS A N 1
ATOM 1714 C CA . LYS A 1 215 ? 4.003 3.406 19.756 1.00 59.44 215 LYS A CA 1
ATOM 1715 C C . LYS A 1 215 ? 5.148 3.935 20.612 1.00 59.44 215 LYS A C 1
ATOM 1717 O O . LYS A 1 215 ? 5.023 4.958 21.284 1.00 59.44 215 LYS A O 1
ATOM 1722 N N . ILE A 1 216 ? 6.289 3.260 20.532 1.00 64.38 216 ILE A N 1
ATOM 1723 C CA . ILE A 1 216 ? 7.571 3.710 21.073 1.00 64.38 216 ILE A CA 1
ATOM 1724 C C . ILE A 1 216 ? 8.405 4.306 19.943 1.00 64.38 216 ILE A C 1
ATOM 1726 O O . ILE A 1 216 ? 8.437 3.780 18.829 1.00 64.38 216 ILE A O 1
ATOM 1730 N N . PHE A 1 217 ? 9.098 5.396 20.229 1.00 64.94 217 PHE A N 1
ATOM 1731 C CA . PHE A 1 217 ? 10.044 6.002 19.307 1.00 64.94 217 PHE A CA 1
ATOM 1732 C C . PHE A 1 217 ? 11.236 6.560 20.073 1.00 64.94 217 PHE A C 1
ATOM 1734 O O . PHE A 1 217 ? 11.155 6.873 21.263 1.00 64.94 217 PHE A O 1
ATOM 1741 N N . THR A 1 218 ? 12.369 6.643 19.392 1.00 56.22 218 THR A N 1
ATOM 1742 C CA . THR A 1 218 ? 13.570 7.267 19.933 1.00 56.22 218 THR A CA 1
ATOM 1743 C C . THR A 1 218 ? 13.612 8.731 19.538 1.00 56.22 218 THR A C 1
ATOM 1745 O O . THR A 1 218 ? 13.214 9.072 18.422 1.00 56.22 218 THR A O 1
ATOM 1748 N N . LYS A 1 219 ? 14.106 9.592 20.431 1.00 58.59 219 LYS A N 1
ATOM 1749 C CA . LYS A 1 219 ? 14.419 10.981 20.096 1.00 58.59 219 LYS A CA 1
ATOM 1750 C C . LYS A 1 219 ? 15.308 10.975 18.839 1.00 58.59 219 LYS A C 1
ATOM 1752 O O . LYS A 1 219 ? 16.316 10.261 18.831 1.00 58.59 219 LYS A O 1
ATOM 1757 N N . PRO A 1 220 ? 14.938 11.692 17.764 1.00 55.09 220 PRO A N 1
ATOM 1758 C CA . PRO A 1 220 ? 15.821 11.853 16.621 1.00 55.09 220 PRO A CA 1
ATOM 1759 C C . PRO A 1 220 ? 17.127 12.470 17.109 1.00 55.09 220 PRO A C 1
ATOM 1761 O O . PRO A 1 220 ? 17.108 13.452 17.853 1.00 55.09 220 PRO A O 1
ATOM 1764 N N . LYS A 1 221 ? 18.259 11.870 16.737 1.00 54.09 221 LYS A N 1
ATOM 1765 C CA . LYS A 1 221 ? 19.547 12.518 16.978 1.00 54.09 221 LYS A CA 1
ATOM 1766 C C . LYS A 1 221 ? 19.566 13.807 16.154 1.00 54.09 221 LYS A C 1
ATOM 1768 O O . LYS A 1 221 ? 19.087 13.763 15.019 1.00 54.09 221 LYS A O 1
ATOM 1773 N N . PRO A 1 222 ? 20.093 14.920 16.687 1.00 54.62 222 PRO A N 1
ATOM 1774 C CA . PRO A 1 222 ? 20.316 16.099 15.866 1.00 54.62 222 PRO A CA 1
ATOM 1775 C C . PRO A 1 222 ? 21.137 15.674 14.645 1.00 54.62 222 PRO A C 1
ATOM 1777 O O . PRO A 1 222 ? 22.143 14.973 14.792 1.00 54.62 222 PRO A O 1
ATOM 1780 N N . GLU A 1 223 ? 20.663 16.015 13.445 1.00 49.03 223 GLU A N 1
ATOM 1781 C CA . GLU A 1 223 ? 21.442 15.800 12.229 1.00 49.03 223 GLU A CA 1
ATOM 1782 C C . GLU A 1 223 ? 22.775 16.527 12.412 1.00 49.03 223 GLU A C 1
ATOM 1784 O O . GLU A 1 223 ? 22.807 17.712 12.750 1.00 49.03 223 GLU A O 1
ATOM 1789 N N . GLU A 1 224 ? 23.889 15.808 12.253 1.00 49.34 224 GLU A N 1
ATOM 1790 C CA . GLU A 1 224 ? 25.181 16.473 12.155 1.00 49.34 224 GLU A CA 1
ATOM 1791 C C . GLU A 1 224 ? 25.103 17.389 10.941 1.00 49.34 224 GLU A C 1
ATOM 1793 O O . GLU A 1 224 ? 24.955 16.917 9.814 1.00 49.34 224 GLU A O 1
ATOM 1798 N N . ASP A 1 225 ? 25.163 18.691 11.193 1.00 48.84 225 ASP A N 1
ATOM 1799 C CA . ASP A 1 225 ? 24.965 19.721 10.191 1.00 48.84 225 ASP A CA 1
ATOM 1800 C C . ASP A 1 225 ? 26.020 19.573 9.081 1.00 48.84 225 ASP A C 1
ATOM 1802 O O . ASP A 1 225 ? 27.179 19.987 9.193 1.00 48.84 225 ASP A O 1
ATOM 1806 N N . THR A 1 226 ? 25.638 18.870 8.013 1.00 52.34 226 THR A N 1
ATOM 1807 C CA . THR A 1 226 ? 26.518 18.523 6.888 1.00 52.34 226 THR A CA 1
ATOM 1808 C C . THR A 1 226 ? 27.066 19.788 6.223 1.00 52.34 226 THR A C 1
ATOM 1810 O O . THR A 1 226 ? 28.173 19.778 5.677 1.00 52.34 226 THR A O 1
ATOM 1813 N N . PHE A 1 227 ? 26.329 20.900 6.335 1.00 49.91 227 PHE A N 1
ATOM 1814 C CA . PHE A 1 227 ? 26.766 22.227 5.921 1.00 49.91 227 PHE A CA 1
ATOM 1815 C C . PHE A 1 227 ? 27.882 22.772 6.806 1.00 49.91 227 PHE A C 1
ATOM 1817 O O . PHE A 1 227 ? 28.840 23.316 6.268 1.00 49.91 227 PHE A O 1
ATOM 1824 N N . GLN A 1 228 ? 27.829 22.564 8.123 1.00 52.12 228 GLN A N 1
ATOM 1825 C CA . GLN A 1 228 ? 28.898 22.978 9.032 1.00 52.12 228 GLN A CA 1
ATOM 1826 C C . GLN A 1 228 ? 30.189 22.185 8.769 1.00 52.12 228 GLN A C 1
ATOM 1828 O O . GLN A 1 228 ? 31.267 22.770 8.688 1.00 52.12 228 GLN A O 1
ATOM 1833 N N . LYS A 1 229 ? 30.094 20.868 8.516 1.00 54.00 229 LYS A N 1
ATOM 1834 C CA . LYS A 1 229 ? 31.260 20.045 8.126 1.00 54.00 229 LYS A CA 1
ATOM 1835 C C . LYS A 1 229 ? 31.843 20.455 6.769 1.00 54.00 229 LYS A C 1
ATOM 1837 O O . LYS A 1 229 ? 33.066 20.486 6.629 1.00 54.00 229 LYS A O 1
ATOM 1842 N N . MET A 1 230 ? 31.007 20.790 5.782 1.00 49.91 230 MET A N 1
ATOM 1843 C CA . MET A 1 230 ? 31.478 21.325 4.497 1.00 49.91 230 MET A CA 1
ATOM 1844 C C . MET A 1 230 ? 32.085 22.723 4.641 1.00 49.91 230 MET A C 1
ATOM 1846 O O . MET A 1 230 ? 33.142 22.977 4.069 1.00 49.91 230 MET A O 1
ATOM 1850 N N . ALA A 1 231 ? 31.476 23.604 5.434 1.00 51.22 231 ALA A N 1
ATOM 1851 C CA . ALA A 1 231 ? 31.997 24.937 5.715 1.00 51.22 231 ALA A CA 1
ATOM 1852 C C . ALA A 1 231 ? 33.364 24.865 6.412 1.00 51.22 231 ALA A C 1
ATOM 1854 O O . ALA A 1 231 ? 34.292 25.556 5.998 1.00 51.22 231 ALA A O 1
ATOM 1855 N N . ASP A 1 232 ? 33.538 23.960 7.378 1.00 54.12 232 ASP A N 1
ATOM 1856 C CA . ASP A 1 232 ? 34.814 23.737 8.066 1.00 54.12 232 ASP A CA 1
ATOM 1857 C C . ASP A 1 232 ? 35.875 23.071 7.175 1.00 54.12 232 ASP A C 1
ATOM 1859 O O . ASP A 1 232 ? 37.076 23.291 7.368 1.00 54.12 232 ASP A O 1
ATOM 1863 N N . ALA A 1 233 ? 35.464 22.245 6.208 1.00 54.44 233 ALA A N 1
ATOM 1864 C CA . ALA A 1 233 ? 36.360 21.650 5.217 1.00 54.44 233 ALA A CA 1
ATOM 1865 C C . ALA A 1 233 ? 36.822 22.686 4.178 1.00 54.44 233 ALA A C 1
ATOM 1867 O O . ALA A 1 233 ? 38.009 22.749 3.857 1.00 54.44 233 ALA A O 1
ATOM 1868 N N . ILE A 1 234 ? 35.914 23.548 3.714 1.00 57.62 234 ILE A N 1
ATOM 1869 C CA . ILE A 1 234 ? 36.222 24.661 2.807 1.00 57.62 234 ILE A CA 1
ATOM 1870 C C . ILE A 1 234 ? 37.103 25.693 3.521 1.00 57.62 234 ILE A C 1
ATOM 1872 O O . ILE A 1 234 ? 38.121 26.113 2.973 1.00 57.62 234 ILE A O 1
ATOM 1876 N N . ALA A 1 235 ? 36.780 26.053 4.765 1.00 58.59 235 ALA A N 1
ATOM 1877 C CA . ALA A 1 235 ? 37.580 26.980 5.560 1.00 58.59 235 ALA A CA 1
ATOM 1878 C C . ALA A 1 235 ? 39.002 26.451 5.809 1.00 58.59 235 ALA A C 1
ATOM 1880 O O . ALA A 1 235 ? 39.957 27.224 5.731 1.00 58.59 235 ALA A O 1
ATOM 1881 N N . ARG A 1 236 ? 39.174 25.138 6.042 1.00 58.91 236 ARG A N 1
ATOM 1882 C CA . ARG A 1 236 ? 40.503 24.499 6.110 1.00 58.91 236 ARG A CA 1
ATOM 1883 C C . ARG A 1 236 ? 41.243 24.542 4.776 1.00 58.91 236 ARG A C 1
ATOM 1885 O O . ARG A 1 236 ? 42.391 24.976 4.755 1.00 58.91 236 ARG A O 1
ATOM 1892 N N . GLY A 1 237 ? 40.581 24.181 3.676 1.00 52.84 237 GLY A N 1
ATOM 1893 C CA . GLY A 1 237 ? 41.185 24.199 2.339 1.00 52.84 237 GLY A CA 1
ATOM 1894 C C . GLY A 1 237 ? 41.644 25.593 1.896 1.00 52.84 237 GLY A C 1
ATOM 1895 O O . GLY A 1 237 ? 42.717 25.738 1.315 1.00 52.84 237 GLY A O 1
ATOM 1896 N N . VAL A 1 238 ? 40.887 26.642 2.234 1.00 56.88 238 VAL A N 1
ATOM 1897 C CA . VAL A 1 238 ? 41.267 28.039 1.957 1.00 56.88 238 VAL A CA 1
ATOM 1898 C C . VAL A 1 238 ? 42.460 28.476 2.813 1.00 56.88 238 VAL A C 1
ATOM 1900 O O . VAL A 1 238 ? 43.354 29.163 2.322 1.00 56.88 238 VAL A O 1
ATOM 1903 N N . LYS A 1 239 ? 42.523 28.051 4.080 1.00 56.94 239 LYS A N 1
ATOM 1904 C CA . LYS A 1 239 ? 43.628 28.395 4.988 1.00 56.94 239 LYS A CA 1
ATOM 1905 C C . LYS A 1 239 ? 44.946 27.724 4.588 1.00 56.94 239 LYS A C 1
ATOM 1907 O O . LYS A 1 239 ? 45.993 28.356 4.676 1.00 56.94 239 LYS A O 1
ATOM 1912 N N . GLU A 1 240 ? 44.887 26.481 4.115 1.00 56.88 240 GLU A N 1
ATOM 1913 C CA . GLU A 1 240 ? 46.049 25.734 3.610 1.00 56.88 240 GLU A CA 1
ATOM 1914 C C . GLU A 1 240 ? 46.525 26.245 2.239 1.00 56.88 240 GLU A C 1
ATOM 1916 O O . GLU A 1 240 ? 47.723 26.240 1.963 1.00 56.88 240 GLU A O 1
ATOM 1921 N N . GLY A 1 241 ? 45.612 26.745 1.398 1.00 48.66 241 GLY A N 1
ATOM 1922 C CA . GLY A 1 241 ? 45.947 27.373 0.116 1.00 48.66 241 GLY A CA 1
ATOM 1923 C C . GLY A 1 241 ? 46.600 28.756 0.236 1.00 48.66 241 GLY A C 1
ATOM 1924 O O . GLY A 1 241 ? 47.340 29.147 -0.657 1.00 48.66 241 GLY A O 1
ATOM 1925 N N . LEU A 1 242 ? 46.361 29.478 1.336 1.00 50.50 242 LEU A N 1
ATOM 1926 C CA . LEU A 1 242 ? 46.947 30.798 1.618 1.00 50.50 242 LEU A CA 1
ATOM 1927 C C . LEU A 1 242 ? 48.317 30.738 2.323 1.00 50.50 242 LEU A C 1
ATOM 1929 O O . LEU A 1 242 ? 48.938 31.778 2.529 1.00 50.50 242 LEU A O 1
ATOM 1933 N N . GLN A 1 243 ? 48.775 29.548 2.728 1.00 48.69 243 GLN A N 1
ATOM 1934 C CA . GLN A 1 243 ? 50.087 29.329 3.359 1.00 48.69 243 GLN A CA 1
ATOM 1935 C C . GLN A 1 243 ? 51.133 28.711 2.409 1.00 48.69 243 GLN A C 1
ATOM 1937 O O . GLN A 1 243 ? 52.219 28.341 2.859 1.00 48.69 243 GLN A O 1
ATOM 1942 N N . LYS A 1 244 ? 50.826 28.610 1.111 1.00 45.06 244 LYS A N 1
ATOM 1943 C CA . LYS A 1 244 ? 51.788 28.330 0.034 1.00 45.06 244 LYS A CA 1
ATOM 1944 C C . LYS A 1 244 ? 52.030 29.586 -0.788 1.00 45.06 244 LYS A C 1
ATOM 1946 O O . LYS A 1 244 ? 53.173 29.726 -1.269 1.00 45.06 244 LYS A O 1
#

Nearest PDB structures (foldseek):
  4dip-assembly8_H  TM=4.415E-01  e=1.755E+00  Homo sapiens
  5yax-assembly1_A  TM=3.138E-01  e=2.820E-01  Homo sapiens
  8hey-assembly1_M  TM=3.100E-01  e=4.257E+00  Human betaherpesvirus 5
  6lgw-assembly2_F  TM=2.877E-01  e=5.312E+00  Lyssavirus rabies
  8vuz-assembly1_H  TM=3.100E-01  e=3.411E+00  Homo sapiens

Foldseek 3Di:
DAWEKDWPDWDDDPQKTKTKIWTPPCLVCAQFKWKWKFDQQKTWIDTPPHTRYIDRHDDDPDAPCQQQDFQWEQEPVRIIMGIGMGGNPDDDDDDRMDIHIDGNHDHDYPVVVCCPRVVPDDPVVVVVVVVVVVVVVDDPDPDDDDDDDDDDAQKKWKKWKWKAFQVVRDTDDTDMDIADDPDPVRRVVRVVVVVCVVCDPVDDVRIDMDIDTDDMDTDDDPPPPV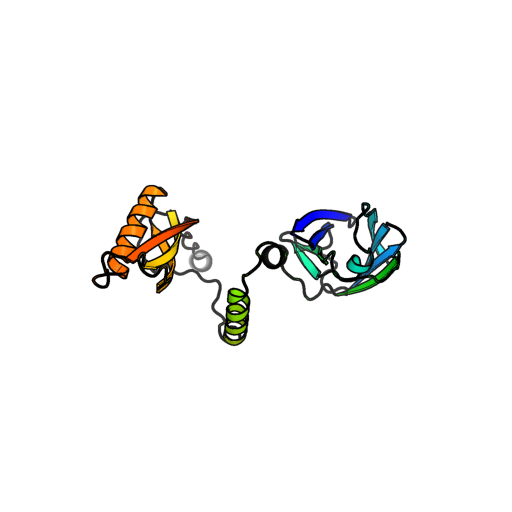VVVVVVVVVVVVVVVVVD

Mean predicted aligned error: 19.62 Å

Secondary structure (DSSP, 8-state):
---EEEEEEEEEETTEEEEEEEEET-GGGTTSEEEEEEETTEEEEEETTEEEEEEE----SS-GGGGGSPEEEE-TTS-EEEEEEEETTS-----SEEEEEEE-SSPEEHHHHHHHHHS---HHHHHHHHHHHHHTTS-S--S-----S----SEEEEEEEEEEETTT--EEEEEEEEEE-SSHHHHHHHHHHHHHHHHTT---TTEEEEEEEEEEEEPPPPP--HHHHHHHHHHHHHHHHTT-

Radius of gyration: 26.44 Å; Cα contacts (8 Å, |Δi|>4): 364; chains: 1; bounding box: 75×49×70 Å

Solvent-accessible surface area (backbone atoms only — not comparable to full-atom values): 14432 Å² total; per-residue (Å²): 129,78,38,42,60,41,84,75,44,80,45,79,57,89,69,26,38,41,39,30,37,38,32,42,79,33,55,90,51,60,68,34,54,37,37,42,34,34,58,73,53,37,42,33,38,24,43,91,93,38,79,48,32,60,38,79,57,75,95,64,101,60,72,66,56,62,72,67,59,54,47,44,22,36,40,97,89,52,25,43,27,41,35,38,82,46,57,72,83,66,80,84,73,93,51,66,57,52,75,38,79,46,69,44,68,74,59,42,50,46,66,60,53,49,45,65,69,72,55,69,69,57,79,70,50,58,60,49,48,55,56,47,58,73,51,63,82,68,69,102,76,84,85,84,85,77,91,86,72,81,97,62,66,58,35,34,38,37,28,38,36,39,33,30,31,72,85,78,71,43,74,78,47,75,52,76,47,79,30,50,26,94,46,71,69,50,19,49,53,46,43,52,54,52,47,53,61,71,55,49,90,74,66,53,96,49,58,46,76,50,78,44,84,72,49,78,47,65,65,79,74,80,75,78,56,63,64,58,57,48,51,54,50,50,54,47,53,53,55,60,63,73,75,111